Protein AF-A0A9X3DW94-F1 (afdb_monomer)

Secondary structure (DSSP, 8-state):
--HHHHHHHHHHHHHHHHHHHHHHHHHHHHHHHHHHHHHHHHHHHHHHHHHHHHHHHHHHHHHHHHHHHHHHHHHHHHHHTT-S-SHHHHHHHHHHHHHHHHHHHHS-HHHHHHHHHHHHHHHHHHHHHHHHHHHHHHHHHHHHHHHHHHHHHHHHHHHHHTTTTTTS-HHHHHHHHHHHHHHHHHHHHHHHHHHHHHHHHHHHHHHHHHHHHHHHHHHHHHHHHHHHHHHHHHT-S-S-HHHH-TT-HHHHHHHHHHHHHHHHHHHHHHHHT-

Solvent-accessible surface area (backbone atoms only — not comparable to full-atom values): 14730 Å² total; per-residue (Å²): 137,66,68,66,61,54,53,53,49,52,51,48,53,50,50,55,50,51,51,51,49,50,49,50,52,50,50,50,52,51,51,49,52,52,51,49,56,51,49,52,51,50,52,52,48,55,49,51,51,51,50,51,50,50,52,49,53,51,47,51,52,45,44,53,57,32,52,53,41,52,55,50,47,47,60,47,60,28,47,53,58,76,46,94,66,61,62,68,57,55,55,48,50,57,53,42,54,53,34,46,52,55,39,35,74,69,42,58,72,75,49,18,52,49,43,50,53,51,51,52,53,50,53,51,50,50,55,48,48,56,59,56,48,52,58,50,52,51,52,52,48,56,49,53,54,49,53,52,52,43,51,57,36,49,54,55,44,49,45,49,75,80,44,71,53,75,85,49,56,76,68,59,33,52,52,52,51,51,53,41,54,50,40,51,53,50,35,54,53,52,51,54,51,48,56,51,53,51,52,51,52,50,53,51,33,49,52,52,41,51,51,53,50,58,52,47,60,69,48,45,59,56,55,34,49,47,53,51,53,47,37,65,77,66,67,58,87,78,59,63,64,88,80,71,52,64,76,45,56,64,61,53,54,50,50,36,53,48,46,32,51,51,53,51,48,55,52,50,51,57,60,73,75,108

pLDDT: mean 77.33, std 11.23, range [44.12, 91.06]

Nearest PDB structures (foldseek):
  4wpe-assembly1_A-2  TM=4.532E-01  e=4.322E-01  Saccharomyces cerevisiae S288C
  4tql-assembly1_A  TM=2.861E-01  e=2.794E-01  synthetic construct
  5nnv-assembly4_D  TM=2.269E-01  e=2.193E-01  Bacillus subtilis subsp. subtilis str. 168

Sequence (274 aa):
MNGISTFLQLNSALITGLLGMLGALGGVIITNYYNSKNSDKKINFDLLDKDRERKFNLRKEIYLEAVDSIVDFEAMLGGIATASSLDEFNQFHRIQTKKLKKLELISDMDISIKVADLSAHFRYLINYILTEKEALLEKERELNELVERIKVIGQKVEWFEEGGAKSYNAKAAAEAKLEYLNNNRLGQVLSAEMTEKVKQLFHEQQKLAMYLLDYFDNISGLIGTIYKGFRADFGLDLFDSNRHDLSDQINLKHKINKNFQEAMGDAKNKISSL

Foldseek 3Di:
DPPVVVVVVVVVVVVVVVVVVVVVVVVVVVVVVVVVVVVVVVVVVVVVVVVVVVLLVVLVVLVVQLLVLVLVVLLCLLCLLLDLDCPVVVVSLVSNLVSLVVNLVSDDPVLVVLSVVLSVLVVVLSVVSVVLSVVLSVLVVVLVVLVVLLVVLVVLLVCVVVPVCVPDDPVVSVVSVVSNVVSVVVSVVSVVVSLVSLVVSLVSSVVSSVVSLVSVLVCLVSVLVSVVSVCVVNVPPPDPCVPRVSVPVVVSSVSSVVSNCVSSVVSVVVSVVD

Structure (mmCIF, N/CA/C/O backbone):
data_AF-A0A9X3DW94-F1
#
_entry.id   AF-A0A9X3DW94-F1
#
loop_
_atom_site.group_PDB
_atom_site.id
_atom_site.type_symbol
_atom_site.label_atom_id
_atom_site.label_alt_id
_atom_site.label_comp_id
_atom_site.label_asym_id
_atom_site.label_entity_id
_atom_site.label_seq_id
_atom_site.pdbx_PDB_ins_code
_atom_site.Cartn_x
_atom_site.Cartn_y
_atom_site.Cartn_z
_atom_site.occupancy
_atom_site.B_iso_or_equiv
_atom_site.auth_seq_id
_atom_site.auth_comp_id
_atom_site.auth_asym_id
_atom_site.auth_atom_id
_atom_site.pdbx_PDB_model_num
ATOM 1 N N . MET A 1 1 ? 69.335 32.447 -85.823 1.00 48.84 1 MET A N 1
ATOM 2 C CA . MET A 1 1 ? 68.387 31.324 -85.628 1.00 48.84 1 MET A CA 1
ATOM 3 C C . MET A 1 1 ? 68.076 31.087 -84.138 1.00 48.84 1 MET A C 1
ATOM 5 O O . MET A 1 1 ? 67.944 29.944 -83.734 1.00 48.84 1 MET A O 1
ATOM 9 N N . ASN A 1 2 ? 67.890 32.142 -83.324 1.00 50.09 2 ASN A N 1
ATOM 10 C CA . ASN A 1 2 ? 67.640 31.996 -81.873 1.00 50.09 2 ASN A CA 1
ATOM 11 C C . ASN A 1 2 ? 66.193 32.303 -81.446 1.00 50.09 2 ASN A C 1
ATOM 13 O O . ASN A 1 2 ? 65.849 32.032 -80.310 1.00 50.09 2 ASN A O 1
ATOM 17 N N . GLY A 1 3 ? 65.333 32.835 -82.324 1.00 48.19 3 GLY A N 1
ATOM 18 C CA . GLY A 1 3 ? 63.960 33.220 -81.950 1.00 48.19 3 GLY A CA 1
ATOM 19 C C . GLY A 1 3 ? 62.948 32.067 -81.913 1.00 48.19 3 GLY A C 1
ATOM 20 O O . GLY A 1 3 ? 61.966 32.134 -81.182 1.00 48.19 3 GLY A O 1
ATOM 21 N N . ILE A 1 4 ? 63.187 30.988 -82.668 1.00 54.41 4 ILE A N 1
ATOM 22 C CA . ILE A 1 4 ? 62.245 29.858 -82.764 1.00 54.41 4 ILE A CA 1
ATOM 23 C C . ILE A 1 4 ? 62.373 28.926 -81.544 1.00 54.41 4 ILE A C 1
ATOM 25 O O . ILE A 1 4 ? 61.365 28.410 -81.065 1.00 54.41 4 ILE A O 1
ATOM 29 N N . SER A 1 5 ? 63.577 28.758 -80.978 1.00 53.94 5 SER A N 1
ATOM 30 C CA . SER A 1 5 ? 63.772 27.910 -79.790 1.00 53.94 5 SER A CA 1
ATOM 31 C C . SER A 1 5 ? 63.208 28.542 -78.515 1.00 53.94 5 SER A C 1
ATOM 33 O O . SER A 1 5 ? 62.626 27.830 -77.701 1.00 53.94 5 SER A O 1
ATOM 35 N N . THR A 1 6 ? 63.285 29.871 -78.366 1.00 55.38 6 THR A N 1
ATOM 36 C CA . THR A 1 6 ? 62.717 30.585 -77.209 1.00 55.38 6 THR A CA 1
ATOM 37 C C . THR A 1 6 ? 61.188 30.610 -77.246 1.00 55.38 6 THR A C 1
ATOM 39 O O . THR A 1 6 ? 60.563 30.472 -76.202 1.00 55.38 6 THR A O 1
ATOM 42 N N . PHE A 1 7 ? 60.572 30.712 -78.431 1.00 55.47 7 PHE A N 1
ATOM 43 C CA . PHE A 1 7 ? 59.111 30.672 -78.595 1.00 55.47 7 PHE A CA 1
ATOM 44 C C . PHE A 1 7 ? 58.525 29.272 -78.336 1.00 55.47 7 PHE A C 1
ATOM 46 O O . PHE A 1 7 ? 57.482 29.140 -77.697 1.00 55.47 7 PHE A O 1
ATOM 53 N N . LEU A 1 8 ? 59.219 28.210 -78.765 1.00 55.19 8 LEU A N 1
ATOM 54 C CA . LEU A 1 8 ? 58.845 26.828 -78.438 1.00 55.19 8 LEU A CA 1
ATOM 55 C C . LEU A 1 8 ? 59.054 26.508 -76.948 1.00 55.19 8 LEU A C 1
ATOM 57 O O . LEU A 1 8 ? 58.199 25.859 -76.348 1.00 55.19 8 LEU A O 1
ATOM 61 N N . GLN A 1 9 ? 60.127 27.012 -76.324 1.00 57.09 9 GLN A N 1
ATOM 62 C CA . GLN A 1 9 ? 60.339 26.870 -74.878 1.00 57.09 9 GLN A CA 1
ATOM 63 C C . GLN A 1 9 ? 59.286 27.628 -74.057 1.00 57.09 9 GLN A C 1
ATOM 65 O O . GLN A 1 9 ? 58.742 27.042 -73.121 1.00 57.09 9 GLN A O 1
ATOM 70 N N . LEU A 1 10 ? 58.926 28.865 -74.435 1.00 58.12 10 LEU A N 1
ATOM 71 C CA . LEU A 1 10 ? 57.860 29.631 -73.772 1.00 58.12 10 LEU A CA 1
ATOM 72 C C . LEU A 1 10 ? 56.504 28.918 -73.864 1.00 58.12 10 LEU A C 1
ATOM 74 O O . LEU A 1 10 ? 55.800 28.813 -72.863 1.00 58.12 10 LEU A O 1
ATOM 78 N N . ASN A 1 11 ? 56.16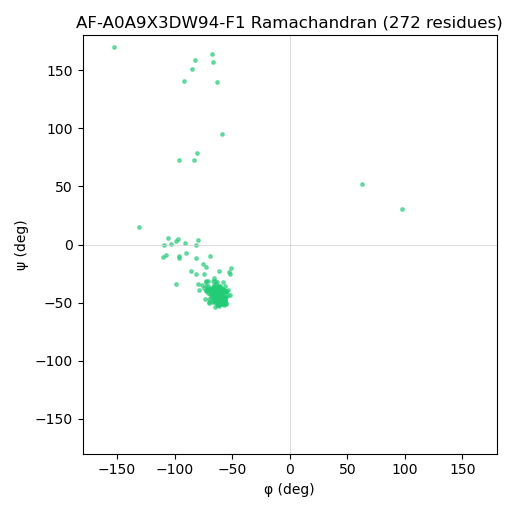3 28.383 -75.042 1.00 60.31 11 ASN A N 1
ATOM 79 C CA . ASN A 1 11 ? 54.928 27.620 -75.237 1.00 60.31 11 ASN A CA 1
ATOM 80 C C . ASN A 1 11 ? 54.929 26.313 -74.442 1.00 60.31 11 ASN A C 1
ATOM 82 O O . ASN A 1 11 ? 53.918 25.977 -73.832 1.00 60.31 11 ASN A O 1
ATOM 86 N N . SER A 1 12 ? 56.058 25.599 -74.388 1.00 58.56 12 SER A N 1
ATOM 87 C CA . SER A 1 12 ? 56.158 24.385 -73.575 1.00 58.56 12 SER A CA 1
ATOM 88 C C . SER A 1 12 ? 55.992 24.691 -72.084 1.00 58.56 12 SER A C 1
ATOM 90 O O . SER A 1 12 ? 55.190 24.043 -71.429 1.00 58.56 12 SER A O 1
ATOM 92 N N . ALA A 1 13 ? 56.645 25.729 -71.550 1.00 67.50 13 ALA A N 1
ATOM 93 C CA . ALA A 1 13 ? 56.525 26.113 -70.145 1.00 67.50 13 ALA A CA 1
ATOM 94 C C . ALA A 1 13 ? 55.108 26.592 -69.783 1.00 67.50 13 ALA A C 1
ATOM 96 O O . ALA A 1 13 ? 54.600 26.241 -68.718 1.00 67.50 13 ALA A O 1
ATOM 97 N N . LEU A 1 14 ? 54.443 27.332 -70.679 1.00 63.84 14 LEU A N 1
ATOM 98 C CA . LEU A 1 14 ? 53.048 27.751 -70.509 1.00 63.84 14 LEU A CA 1
ATOM 99 C C . LEU A 1 14 ? 52.080 26.563 -70.523 1.00 63.84 14 LEU A C 1
ATOM 101 O O . LEU A 1 14 ? 51.196 26.501 -69.673 1.00 63.84 14 LEU A O 1
ATOM 105 N N . ILE A 1 15 ? 52.259 25.603 -71.434 1.00 64.38 15 ILE A N 1
ATOM 106 C CA . ILE A 1 15 ? 51.418 24.399 -71.512 1.00 64.38 15 ILE A CA 1
ATOM 107 C C . ILE A 1 15 ? 51.633 23.512 -70.282 1.00 64.38 15 ILE A C 1
ATOM 109 O O . ILE A 1 15 ? 50.658 23.083 -69.668 1.00 64.38 15 ILE A O 1
ATOM 113 N N . THR A 1 16 ? 52.880 23.281 -69.863 1.00 67.31 16 THR A N 1
ATOM 114 C CA . THR A 1 16 ? 53.173 22.497 -68.652 1.00 67.31 16 THR A CA 1
ATOM 115 C C . THR A 1 16 ? 52.674 23.209 -67.391 1.00 67.31 16 THR A C 1
ATOM 117 O O . THR A 1 16 ? 52.167 22.556 -66.483 1.00 67.31 16 THR A O 1
ATOM 120 N N . GLY A 1 17 ? 52.740 24.545 -67.346 1.00 60.56 17 GLY A N 1
ATOM 121 C CA . GLY A 1 17 ? 52.181 25.360 -66.264 1.00 60.56 17 GLY A CA 1
ATOM 122 C C . GLY A 1 17 ? 50.651 25.308 -66.199 1.00 60.56 17 GLY A C 1
ATOM 123 O O . GLY A 1 17 ? 50.091 25.129 -65.120 1.00 60.56 17 GLY A O 1
ATOM 124 N N . LEU A 1 18 ? 49.969 25.385 -67.347 1.00 60.69 18 LEU A N 1
ATOM 125 C CA . LEU A 1 18 ? 48.512 25.235 -67.456 1.00 60.69 18 LEU A CA 1
ATOM 126 C C . LEU A 1 18 ? 48.054 23.822 -67.077 1.00 60.69 18 LEU A C 1
ATOM 128 O O . LEU A 1 18 ? 47.098 23.674 -66.320 1.00 60.69 18 LEU A O 1
ATOM 132 N N . LEU A 1 19 ? 48.753 22.784 -67.542 1.00 62.59 19 LEU A N 1
ATOM 133 C CA . LEU A 1 19 ? 48.464 21.395 -67.177 1.00 62.59 19 LEU A CA 1
ATOM 134 C C . LEU A 1 19 ? 48.733 21.125 -65.692 1.00 62.59 19 LEU A C 1
ATOM 136 O O . LEU A 1 19 ? 47.937 20.446 -65.047 1.00 62.59 19 LEU A O 1
ATOM 140 N N . GLY A 1 20 ? 49.799 21.697 -65.126 1.00 69.12 20 GLY A N 1
ATOM 141 C CA . GLY A 1 20 ? 50.079 21.632 -63.691 1.00 69.12 20 GLY A CA 1
ATOM 142 C C . GLY A 1 20 ? 49.003 22.327 -62.854 1.00 69.12 20 GLY A C 1
ATOM 143 O O . GLY A 1 20 ? 48.573 21.789 -61.836 1.00 69.12 20 GLY A O 1
ATOM 144 N N . MET A 1 21 ? 48.501 23.477 -63.313 1.00 67.12 21 MET A N 1
ATOM 145 C CA . MET A 1 21 ? 47.430 24.223 -62.647 1.00 67.12 21 MET A CA 1
ATOM 146 C C . MET A 1 21 ? 46.078 23.498 -62.729 1.00 67.12 21 MET A C 1
ATOM 148 O O . MET A 1 21 ? 45.379 23.397 -61.723 1.00 67.12 21 MET A O 1
ATOM 152 N N . LEU A 1 22 ? 45.731 22.932 -63.890 1.00 67.19 22 LEU A N 1
ATOM 153 C CA . LEU A 1 22 ? 44.534 22.100 -64.058 1.00 67.19 22 LEU A CA 1
ATOM 154 C C . LEU A 1 22 ? 44.625 20.801 -63.247 1.00 67.19 22 LEU A C 1
ATOM 156 O O . LEU A 1 22 ? 43.637 20.389 -62.644 1.00 67.19 22 LEU A O 1
ATOM 160 N N . GLY A 1 23 ? 45.810 20.189 -63.175 1.00 70.75 23 GLY A N 1
ATOM 161 C CA . GLY A 1 23 ? 46.074 19.022 -62.334 1.00 70.75 23 GLY A CA 1
ATOM 162 C C . GLY A 1 23 ? 45.934 19.333 -60.842 1.00 70.75 23 GLY A C 1
ATOM 163 O O . GLY A 1 23 ? 45.289 18.578 -60.117 1.00 70.75 23 GLY A O 1
ATOM 164 N N . ALA A 1 24 ? 46.459 20.475 -60.388 1.00 69.69 24 ALA A N 1
ATOM 165 C CA . ALA A 1 24 ? 46.305 20.936 -59.011 1.00 69.69 24 ALA A CA 1
ATOM 166 C C . ALA A 1 24 ? 44.837 21.247 -58.668 1.00 69.69 24 ALA A C 1
ATOM 168 O O . ALA A 1 24 ? 44.344 20.800 -57.634 1.00 69.69 24 ALA A O 1
ATOM 169 N N . LEU A 1 25 ? 44.107 21.938 -59.552 1.00 66.44 25 LEU A N 1
ATOM 170 C CA . LEU A 1 25 ? 42.674 22.213 -59.382 1.00 66.44 25 LEU A CA 1
ATOM 171 C C . LEU A 1 25 ? 41.843 20.924 -59.356 1.00 66.44 25 LEU A C 1
ATOM 173 O O . LEU A 1 25 ? 40.997 20.758 -58.478 1.00 66.44 25 LEU A O 1
ATOM 177 N N . GLY A 1 26 ? 42.122 19.982 -60.260 1.00 70.81 26 GLY A N 1
ATOM 178 C CA . GLY A 1 26 ? 41.498 18.659 -60.262 1.00 70.81 26 GLY A CA 1
ATOM 179 C C . GLY A 1 26 ? 41.772 17.890 -58.968 1.00 70.81 26 GLY A C 1
ATOM 180 O O . GLY A 1 26 ? 40.849 17.340 -58.370 1.00 70.81 26 GLY A O 1
ATOM 181 N N . GLY A 1 27 ? 43.015 17.926 -58.477 1.00 75.06 27 GLY A N 1
ATOM 182 C CA . GLY A 1 27 ? 43.406 17.334 -57.197 1.00 75.06 27 GLY A CA 1
ATOM 183 C C . GLY A 1 27 ? 42.668 17.943 -56.002 1.00 75.06 27 GLY A C 1
ATOM 184 O O . GLY A 1 27 ? 42.191 17.203 -55.142 1.00 75.06 27 GLY A O 1
ATOM 185 N N . VAL A 1 28 ? 42.500 19.268 -55.965 1.00 74.94 28 VAL A N 1
ATOM 186 C CA . VAL A 1 28 ? 41.742 19.968 -54.913 1.00 74.94 28 VAL A CA 1
ATOM 187 C C . VAL A 1 28 ? 40.257 19.610 -54.965 1.00 74.94 28 VAL A C 1
ATOM 189 O O . VAL A 1 28 ? 39.669 19.344 -53.920 1.00 74.94 28 VAL A O 1
ATOM 192 N N . ILE A 1 29 ? 39.650 19.532 -56.154 1.00 76.19 29 ILE A N 1
ATOM 193 C CA . ILE A 1 29 ? 38.242 19.132 -56.311 1.00 76.19 29 ILE A CA 1
ATOM 194 C C . ILE A 1 29 ? 38.031 17.694 -55.826 1.00 76.19 29 ILE A C 1
ATOM 196 O O . ILE A 1 29 ? 37.112 17.442 -55.047 1.00 76.19 29 ILE A O 1
ATOM 200 N N . ILE A 1 30 ? 38.897 16.759 -56.231 1.00 78.75 30 ILE A N 1
ATOM 201 C CA . ILE A 1 30 ? 38.821 15.354 -55.802 1.00 78.75 30 ILE A CA 1
ATOM 202 C C . ILE A 1 30 ? 39.015 15.252 -54.285 1.00 78.75 30 ILE A C 1
ATOM 204 O O . ILE A 1 30 ? 38.224 14.599 -53.605 1.00 78.75 30 ILE A O 1
ATOM 208 N N . THR A 1 31 ? 40.024 15.931 -53.738 1.00 77.81 31 THR A N 1
ATOM 209 C CA . THR A 1 31 ? 40.322 15.901 -52.299 1.00 77.81 31 THR A CA 1
ATOM 210 C C . THR A 1 31 ? 39.182 16.510 -51.485 1.00 77.81 31 THR A C 1
ATOM 212 O O . THR A 1 31 ? 38.766 15.921 -50.491 1.00 77.81 31 THR A O 1
ATOM 215 N N . ASN A 1 32 ? 38.607 17.632 -51.928 1.00 77.81 32 ASN A N 1
ATOM 216 C CA . ASN A 1 32 ? 37.449 18.246 -51.277 1.00 77.81 32 ASN A CA 1
ATOM 217 C C . ASN A 1 32 ? 36.202 17.364 -51.368 1.00 77.81 32 ASN A C 1
ATOM 219 O O . ASN A 1 32 ? 35.483 17.237 -50.380 1.00 77.81 32 ASN A O 1
ATOM 223 N N . TYR A 1 33 ? 35.961 16.707 -52.506 1.00 82.50 33 TYR A N 1
ATOM 224 C CA . TYR A 1 33 ? 34.844 15.775 -52.660 1.00 82.50 33 TYR A CA 1
ATOM 225 C C . TYR A 1 33 ? 34.960 14.581 -51.700 1.00 82.50 33 TYR A C 1
ATOM 227 O O . TYR A 1 33 ? 34.002 14.249 -50.998 1.00 82.50 33 TYR A O 1
ATOM 235 N N . TYR A 1 34 ? 36.141 13.956 -51.614 1.00 82.62 34 TYR A N 1
ATOM 236 C CA . TYR A 1 34 ? 36.371 12.843 -50.691 1.00 82.62 34 TYR A CA 1
ATOM 237 C C . TYR A 1 34 ? 36.347 13.286 -49.224 1.00 82.62 34 TYR A C 1
ATOM 239 O O . TYR A 1 34 ? 35.731 12.597 -48.410 1.00 82.62 34 TYR A O 1
ATOM 247 N N . ASN A 1 35 ? 36.930 14.440 -48.884 1.00 81.81 35 ASN A N 1
ATOM 248 C CA . ASN A 1 35 ? 36.871 14.989 -47.527 1.00 81.81 35 ASN A CA 1
ATOM 249 C C . ASN A 1 35 ? 35.438 15.330 -47.113 1.00 81.81 35 ASN A C 1
ATOM 251 O O . ASN A 1 35 ? 35.043 14.977 -46.005 1.00 81.81 35 ASN A O 1
ATOM 255 N N . SER A 1 36 ? 34.639 15.930 -48.000 1.00 79.56 36 SER A N 1
ATOM 256 C CA . SER A 1 36 ? 33.218 16.201 -47.745 1.00 79.56 36 SER A CA 1
ATOM 257 C C . SER A 1 36 ? 32.459 14.903 -47.484 1.00 79.56 36 SER A C 1
ATOM 259 O O . SER A 1 36 ? 31.830 14.752 -46.442 1.00 79.56 36 SER A O 1
ATOM 261 N N . LYS A 1 37 ? 32.600 13.907 -48.368 1.00 82.25 37 LYS A N 1
ATOM 262 C CA . LYS A 1 37 ? 31.910 12.617 -48.234 1.00 82.25 37 LYS A CA 1
ATOM 263 C C . LYS A 1 37 ? 32.315 11.854 -46.969 1.00 82.25 37 LYS A C 1
ATOM 265 O O . LYS A 1 37 ? 31.487 11.165 -46.373 1.00 82.25 37 LYS A O 1
ATOM 270 N N . ASN A 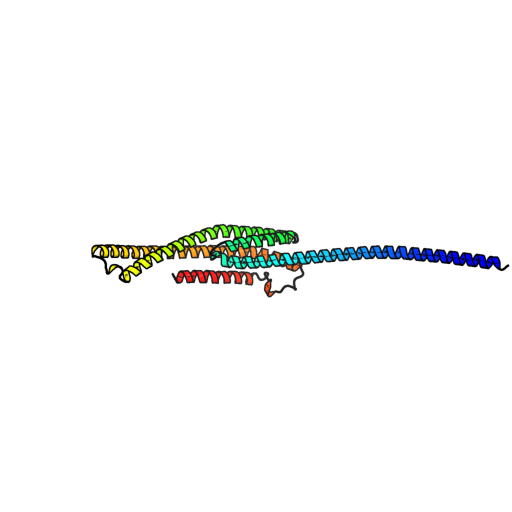1 38 ? 33.584 11.932 -46.566 1.00 80.50 38 ASN A N 1
ATOM 271 C CA . ASN A 1 38 ? 34.069 11.272 -45.353 1.00 80.50 38 ASN A CA 1
ATOM 272 C C . ASN A 1 38 ? 33.636 12.027 -44.085 1.00 80.50 38 ASN A C 1
ATOM 274 O O . ASN A 1 38 ? 33.290 11.397 -43.087 1.00 80.50 38 ASN A O 1
ATOM 278 N N . SER A 1 39 ? 33.582 13.361 -44.150 1.00 80.44 39 SER A N 1
ATOM 279 C CA . SER A 1 39 ? 33.022 14.211 -43.097 1.00 80.44 39 SER A CA 1
ATOM 280 C C . SER A 1 39 ? 31.538 13.915 -42.874 1.00 80.44 39 SER A C 1
ATOM 282 O O . SER A 1 39 ? 31.138 13.699 -41.736 1.00 80.44 39 SER A O 1
ATOM 284 N N . ASP A 1 40 ? 30.737 13.791 -43.937 1.00 79.62 40 ASP A N 1
ATOM 285 C CA . ASP A 1 40 ? 29.304 13.476 -43.833 1.00 79.62 40 ASP A CA 1
ATOM 286 C C . ASP A 1 40 ? 29.056 12.101 -43.202 1.00 79.62 40 ASP A C 1
ATOM 288 O O . ASP A 1 40 ? 28.166 11.934 -42.368 1.00 79.62 40 ASP A O 1
ATOM 292 N N . LYS A 1 41 ? 29.870 11.097 -43.556 1.00 81.06 41 LYS A N 1
ATOM 293 C CA . LYS A 1 41 ? 29.810 9.772 -42.919 1.00 81.06 41 LYS A CA 1
ATOM 294 C C . LYS A 1 41 ? 30.146 9.836 -41.434 1.00 81.06 41 LYS A C 1
ATOM 296 O O . LYS A 1 41 ? 29.458 9.197 -40.643 1.00 81.06 41 LYS A O 1
ATOM 301 N N . LYS A 1 42 ? 31.177 10.600 -41.061 1.00 82.44 42 LYS A N 1
ATOM 302 C CA . LYS A 1 42 ? 31.575 10.775 -39.662 1.00 82.44 42 LYS A CA 1
ATOM 303 C C . LYS A 1 42 ? 30.494 11.505 -38.864 1.00 82.44 42 LYS A C 1
ATOM 305 O O . LYS A 1 42 ? 30.132 11.043 -37.794 1.00 82.44 42 LYS A O 1
ATOM 310 N N . ILE A 1 43 ? 29.920 12.572 -39.419 1.00 81.31 43 ILE A N 1
ATOM 311 C CA . ILE A 1 43 ? 28.808 13.307 -38.803 1.00 81.31 43 ILE A CA 1
ATOM 312 C C . ILE A 1 43 ? 27.595 12.389 -38.613 1.00 81.31 43 ILE A C 1
ATOM 314 O O . ILE A 1 43 ? 27.019 12.369 -37.532 1.00 81.31 43 ILE A O 1
ATOM 318 N N . ASN A 1 44 ? 27.224 11.595 -39.622 1.00 82.00 44 ASN A N 1
ATOM 319 C CA . ASN A 1 44 ? 26.109 10.653 -39.502 1.00 82.00 44 ASN A CA 1
ATOM 320 C C . ASN A 1 44 ? 26.370 9.563 -38.457 1.00 82.00 44 ASN A C 1
ATOM 322 O O . ASN A 1 44 ? 25.461 9.216 -37.709 1.00 82.00 44 ASN A O 1
ATOM 326 N N . PHE A 1 45 ? 27.595 9.041 -38.379 1.00 86.62 45 PHE A N 1
ATOM 327 C CA . PHE A 1 45 ? 27.983 8.092 -37.339 1.00 86.62 45 PHE A CA 1
ATOM 328 C C . PHE A 1 45 ? 27.900 8.727 -35.942 1.00 86.62 45 PHE A C 1
ATOM 330 O O . PHE A 1 45 ? 27.214 8.192 -35.078 1.00 86.62 45 PHE A O 1
ATOM 337 N N . ASP A 1 46 ? 28.483 9.914 -35.754 1.00 84.62 46 ASP A N 1
ATOM 338 C CA . ASP A 1 46 ? 28.445 10.648 -34.483 1.00 84.62 46 ASP A CA 1
ATOM 339 C C . ASP A 1 46 ? 27.003 11.008 -34.069 1.00 84.62 46 ASP A C 1
ATOM 341 O O . ASP A 1 46 ? 26.668 10.993 -32.884 1.00 84.62 46 ASP A O 1
ATOM 345 N N . LEU A 1 47 ? 26.126 11.331 -35.029 1.00 81.44 47 LEU A N 1
ATOM 346 C CA . LEU A 1 47 ? 24.703 11.582 -34.776 1.00 81.44 47 LEU A CA 1
ATOM 347 C C . LEU A 1 47 ? 23.971 10.311 -34.337 1.00 81.44 47 LEU A C 1
ATOM 349 O O . LEU A 1 47 ? 23.176 10.372 -33.400 1.00 81.44 47 LEU A O 1
ATOM 353 N N . LEU A 1 48 ? 24.239 9.174 -34.985 1.00 78.81 48 LEU A N 1
ATOM 354 C CA . LEU A 1 48 ? 23.648 7.884 -34.626 1.00 78.81 48 LEU A CA 1
ATOM 355 C C . LEU A 1 48 ? 24.119 7.405 -33.250 1.00 78.81 48 LEU A C 1
ATOM 357 O O . LEU A 1 48 ? 23.303 6.915 -32.469 1.00 78.81 48 LEU A O 1
ATOM 361 N N . ASP A 1 49 ? 25.399 7.586 -32.932 1.00 81.81 49 ASP A N 1
ATOM 362 C CA . ASP A 1 49 ? 25.953 7.237 -31.624 1.00 81.81 49 ASP A CA 1
ATOM 363 C C . ASP A 1 49 ? 25.386 8.134 -30.521 1.00 81.81 49 ASP A C 1
ATOM 365 O O . ASP A 1 49 ? 24.932 7.626 -29.496 1.00 81.81 49 ASP A O 1
ATOM 369 N N . LYS A 1 50 ? 25.285 9.451 -30.749 1.00 83.38 50 LYS A N 1
ATOM 370 C CA . LYS A 1 50 ? 24.638 10.368 -29.794 1.00 83.38 50 LYS A CA 1
ATOM 371 C C . LYS A 1 50 ? 23.149 10.088 -29.616 1.00 83.38 50 LYS A C 1
ATOM 373 O O . LYS A 1 50 ? 22.637 10.225 -28.507 1.00 83.38 50 LYS A O 1
ATOM 378 N N . ASP A 1 51 ? 22.429 9.728 -30.678 1.00 74.56 51 ASP A N 1
ATOM 379 C CA . ASP A 1 51 ? 21.016 9.340 -30.577 1.00 74.56 51 ASP A CA 1
ATOM 380 C C . ASP A 1 51 ? 20.858 8.037 -29.782 1.00 74.56 51 ASP A C 1
ATOM 382 O O . ASP A 1 51 ? 19.997 7.940 -28.903 1.00 74.56 51 ASP A O 1
ATOM 386 N N . ARG A 1 52 ? 21.742 7.059 -30.015 1.00 79.00 52 ARG A N 1
ATOM 387 C CA . ARG A 1 52 ? 21.795 5.814 -29.242 1.00 79.00 52 ARG A CA 1
ATOM 388 C C . ARG A 1 52 ? 22.094 6.082 -27.768 1.00 79.00 52 ARG A C 1
ATOM 390 O O . ARG A 1 52 ? 21.395 5.542 -26.915 1.00 79.00 52 ARG A O 1
ATOM 397 N N . GLU A 1 53 ? 23.067 6.937 -27.467 1.00 80.81 53 GLU A N 1
ATOM 398 C CA . GLU A 1 53 ? 23.431 7.330 -26.101 1.00 80.81 53 GLU A CA 1
ATOM 399 C C . GLU A 1 53 ? 22.281 8.066 -25.395 1.00 80.81 53 GLU A C 1
ATOM 401 O O . GLU A 1 53 ? 21.943 7.754 -24.255 1.00 80.81 53 GLU A O 1
ATOM 406 N N . ARG A 1 54 ? 21.602 8.994 -26.082 1.00 78.19 54 ARG A N 1
ATOM 407 C CA . ARG A 1 54 ? 20.417 9.681 -25.541 1.00 78.19 54 ARG A CA 1
ATOM 408 C C . ARG A 1 54 ? 19.284 8.713 -25.238 1.00 78.19 54 ARG A C 1
ATOM 410 O O . ARG A 1 54 ? 18.712 8.780 -24.154 1.00 78.19 54 ARG A O 1
ATOM 417 N N . LYS A 1 55 ? 18.966 7.808 -26.166 1.00 74.38 55 LYS A N 1
ATOM 418 C CA . LYS A 1 55 ? 17.944 6.772 -25.957 1.00 74.38 55 LYS A CA 1
ATOM 419 C C . LYS A 1 55 ? 18.329 5.838 -24.817 1.00 74.38 55 LYS A C 1
ATOM 421 O O . LYS A 1 55 ? 17.475 5.483 -24.015 1.00 74.38 55 LYS A O 1
ATOM 426 N N . PHE A 1 56 ? 19.600 5.465 -24.713 1.00 79.12 56 PHE A N 1
ATOM 427 C CA . PHE A 1 56 ? 20.116 4.669 -23.604 1.00 79.12 56 PHE A CA 1
ATOM 428 C C . PHE A 1 56 ? 19.925 5.382 -22.259 1.00 79.12 56 PHE A C 1
ATOM 430 O O . PHE A 1 56 ? 19.323 4.813 -21.352 1.00 79.12 56 PHE A O 1
ATOM 437 N N . ASN A 1 57 ? 20.339 6.647 -22.153 1.00 79.12 57 ASN A N 1
ATOM 438 C CA . ASN A 1 57 ? 20.193 7.440 -20.931 1.00 79.12 57 ASN A CA 1
ATOM 439 C C . ASN A 1 57 ? 18.723 7.663 -20.553 1.00 79.12 57 ASN A C 1
ATOM 441 O O . ASN A 1 57 ? 18.361 7.494 -19.392 1.00 79.12 57 ASN A O 1
ATOM 445 N N . LEU A 1 58 ? 17.864 7.953 -21.534 1.00 78.62 58 LEU A N 1
ATOM 446 C CA . LEU A 1 58 ? 16.423 8.096 -21.321 1.00 78.62 58 LEU A CA 1
ATOM 447 C C . LEU A 1 58 ? 15.792 6.791 -20.817 1.00 78.62 58 LEU A C 1
ATOM 449 O O . LEU A 1 58 ? 14.990 6.809 -19.883 1.00 78.62 58 LEU A O 1
ATOM 453 N N . ARG A 1 59 ? 16.164 5.648 -21.411 1.00 74.44 59 ARG A N 1
ATOM 454 C CA . ARG A 1 59 ? 15.681 4.337 -20.960 1.00 74.44 59 ARG A CA 1
ATOM 455 C C . ARG A 1 59 ? 16.158 4.012 -19.548 1.00 74.44 59 ARG A C 1
ATOM 457 O O . ARG A 1 59 ? 15.364 3.519 -18.755 1.00 74.44 59 ARG A O 1
ATOM 464 N N . LYS A 1 60 ? 17.402 4.360 -19.209 1.00 78.19 60 LYS A N 1
ATOM 465 C CA . LYS A 1 60 ? 17.958 4.202 -17.859 1.00 78.19 60 LYS A CA 1
ATOM 466 C C . LYS A 1 60 ? 17.206 5.034 -16.816 1.00 78.19 60 LYS A C 1
ATOM 468 O O . LYS A 1 60 ? 16.881 4.511 -15.756 1.00 78.19 60 LYS A O 1
ATOM 473 N N . GLU A 1 61 ? 16.929 6.305 -17.100 1.00 80.25 61 GLU A N 1
ATOM 474 C CA . GLU A 1 61 ? 16.211 7.204 -16.184 1.00 80.25 61 GLU A CA 1
ATOM 475 C C . GLU A 1 61 ? 14.790 6.702 -15.904 1.00 80.25 61 GLU A C 1
ATOM 477 O O . GLU A 1 61 ? 14.411 6.509 -14.751 1.00 80.25 61 GLU A O 1
ATOM 482 N N . ILE A 1 62 ? 14.027 6.407 -16.960 1.00 81.31 62 ILE A N 1
ATOM 483 C CA . ILE A 1 62 ? 12.650 5.916 -16.818 1.00 81.31 62 ILE A CA 1
ATOM 484 C C . ILE A 1 62 ? 12.619 4.564 -16.095 1.00 81.31 62 ILE A C 1
ATOM 486 O O . ILE A 1 62 ? 11.714 4.306 -15.301 1.00 81.31 62 ILE A O 1
ATOM 490 N N . TYR A 1 63 ? 13.604 3.705 -16.355 1.00 76.25 63 TYR A N 1
ATOM 491 C CA . TYR A 1 63 ? 13.734 2.434 -15.661 1.00 76.25 63 TYR A CA 1
ATOM 492 C C . TYR A 1 63 ? 13.960 2.619 -14.161 1.00 76.25 63 TYR A C 1
ATOM 494 O O . TYR A 1 63 ? 13.239 2.018 -13.365 1.00 76.25 63 TYR A O 1
ATOM 502 N N . LEU A 1 64 ? 14.913 3.469 -13.773 1.00 74.56 64 LEU A N 1
ATOM 503 C CA . LEU A 1 64 ? 15.207 3.726 -12.365 1.00 74.56 64 LEU A CA 1
ATOM 504 C C . LEU A 1 64 ? 13.983 4.246 -11.620 1.00 74.56 64 LEU A C 1
ATOM 506 O O . LEU A 1 64 ? 13.631 3.717 -10.569 1.00 74.56 64 LEU A O 1
ATOM 510 N N . GLU A 1 65 ? 13.264 5.192 -12.223 1.00 80.69 65 GLU A N 1
ATOM 511 C CA . GLU A 1 65 ? 12.019 5.694 -11.647 1.00 80.69 65 GLU A CA 1
ATOM 512 C C . GLU A 1 65 ? 10.976 4.587 -11.436 1.00 80.69 65 GLU A C 1
ATOM 514 O O . GLU A 1 65 ? 10.231 4.626 -10.449 1.00 80.69 65 GLU A O 1
ATOM 519 N N . ALA A 1 66 ? 10.879 3.640 -12.374 1.00 78.81 66 ALA A N 1
ATOM 520 C CA . ALA A 1 66 ? 9.934 2.532 -12.317 1.00 78.81 66 ALA A CA 1
ATOM 521 C C . ALA A 1 66 ? 10.330 1.484 -11.268 1.00 78.81 66 ALA A C 1
ATOM 523 O O . ALA A 1 66 ? 9.455 1.010 -10.548 1.00 78.81 66 ALA A O 1
ATOM 524 N N . VAL A 1 67 ? 11.623 1.173 -11.139 1.00 72.56 67 VAL A N 1
ATOM 525 C CA . VAL A 1 67 ? 12.165 0.298 -10.087 1.00 72.56 67 VAL A CA 1
ATOM 526 C C . VAL A 1 67 ? 11.882 0.879 -8.714 1.00 72.56 67 VAL A C 1
ATOM 528 O O . VAL A 1 67 ? 11.282 0.193 -7.891 1.00 72.56 67 VAL A O 1
ATOM 531 N N . ASP A 1 68 ? 12.219 2.150 -8.495 1.00 74.81 68 ASP A N 1
ATOM 532 C CA . ASP A 1 68 ? 11.939 2.831 -7.228 1.00 74.81 68 ASP A CA 1
ATOM 533 C C . ASP A 1 68 ? 10.444 2.779 -6.911 1.00 74.81 68 ASP A C 1
ATOM 535 O O . ASP A 1 68 ? 10.041 2.468 -5.797 1.00 74.81 68 ASP A O 1
ATOM 539 N N . SER A 1 69 ? 9.594 2.950 -7.927 1.00 82.12 69 SER A N 1
ATOM 540 C CA . SER A 1 69 ? 8.150 2.829 -7.745 1.00 82.12 69 SER A CA 1
ATOM 541 C C . SER A 1 69 ? 7.678 1.422 -7.386 1.00 82.12 69 SER A C 1
ATOM 543 O O . SER A 1 69 ? 6.630 1.294 -6.765 1.00 82.12 69 SER A O 1
ATOM 545 N N . ILE A 1 70 ? 8.371 0.365 -7.808 1.00 76.56 70 ILE A N 1
ATOM 546 C CA . ILE A 1 70 ? 8.030 -1.007 -7.413 1.00 76.56 70 ILE A CA 1
ATOM 547 C C . ILE A 1 70 ? 8.412 -1.234 -5.943 1.00 76.56 70 ILE A C 1
ATOM 549 O O . ILE A 1 70 ? 7.626 -1.826 -5.207 1.00 76.56 70 ILE A O 1
ATOM 553 N N . VAL A 1 71 ? 9.556 -0.702 -5.501 1.00 72.12 71 VAL A N 1
ATOM 554 C CA . VAL A 1 71 ? 9.985 -0.730 -4.088 1.00 72.12 71 VAL A CA 1
ATOM 555 C C . VAL A 1 71 ? 9.048 0.084 -3.198 1.00 72.12 71 VAL A C 1
ATOM 557 O O . VAL A 1 71 ? 8.690 -0.333 -2.100 1.00 72.12 71 VAL A O 1
ATOM 560 N N . ASP A 1 72 ? 8.606 1.245 -3.668 1.00 77.69 72 ASP A N 1
ATOM 561 C CA . ASP A 1 72 ? 7.651 2.064 -2.926 1.00 77.69 72 ASP A CA 1
ATOM 562 C C . ASP A 1 72 ? 6.296 1.351 -2.794 1.00 77.69 72 ASP A C 1
ATOM 564 O O . ASP A 1 72 ? 5.666 1.406 -1.738 1.00 77.69 72 ASP A O 1
ATOM 568 N N . PHE A 1 73 ? 5.862 0.627 -3.835 1.00 79.31 73 PHE A N 1
ATOM 569 C CA . PHE A 1 73 ? 4.628 -0.163 -3.778 1.00 79.31 73 PHE A CA 1
ATOM 570 C C . PHE A 1 73 ? 4.702 -1.255 -2.715 1.00 79.31 73 PHE A C 1
ATOM 572 O O . PHE A 1 73 ? 3.748 -1.456 -1.971 1.00 79.31 73 PHE A O 1
ATOM 579 N N . GLU A 1 74 ? 5.842 -1.934 -2.623 1.00 69.69 74 GLU A N 1
ATOM 580 C CA . GLU A 1 74 ? 6.121 -2.936 -1.597 1.00 69.69 74 GLU A CA 1
ATOM 581 C C . GLU A 1 74 ? 5.977 -2.346 -0.186 1.00 69.69 74 GLU A C 1
ATOM 583 O O . GLU A 1 74 ? 5.237 -2.881 0.645 1.00 69.69 74 GLU A O 1
ATOM 588 N N . ALA A 1 75 ? 6.648 -1.221 0.078 1.00 70.25 75 ALA A N 1
ATOM 589 C CA . ALA A 1 75 ? 6.564 -0.549 1.372 1.00 70.25 75 ALA A CA 1
ATOM 590 C C . ALA A 1 75 ? 5.114 -0.164 1.708 1.00 70.25 75 ALA A C 1
ATOM 592 O O . ALA A 1 75 ? 4.674 -0.320 2.849 1.00 70.25 75 ALA A O 1
ATOM 593 N N . MET A 1 76 ? 4.364 0.276 0.697 1.00 78.38 76 MET A N 1
ATOM 594 C CA . MET A 1 76 ? 2.976 0.686 0.843 1.00 78.38 76 MET A CA 1
ATOM 595 C C . MET A 1 76 ? 2.023 -0.485 1.107 1.00 78.38 76 MET A C 1
ATOM 597 O O . MET A 1 76 ? 1.122 -0.356 1.934 1.00 78.38 76 MET A O 1
ATOM 601 N N . LEU A 1 77 ? 2.238 -1.645 0.474 1.00 76.06 77 LEU A N 1
ATOM 602 C CA . LEU A 1 77 ? 1.459 -2.859 0.740 1.00 76.06 77 LEU A CA 1
ATOM 603 C C . LEU A 1 77 ? 1.604 -3.332 2.190 1.00 76.06 77 LEU A C 1
ATOM 605 O O . LEU A 1 77 ? 0.625 -3.780 2.782 1.00 76.06 77 LEU A O 1
ATOM 609 N N . GLY A 1 78 ? 2.794 -3.197 2.781 1.00 67.69 78 GLY A N 1
ATOM 610 C CA . GLY A 1 78 ? 3.021 -3.564 4.182 1.00 67.69 78 GLY A CA 1
ATOM 611 C C . GLY A 1 78 ? 2.198 -2.731 5.175 1.00 67.69 78 GLY A C 1
ATOM 612 O O . GLY A 1 78 ? 1.786 -3.252 6.208 1.00 67.69 78 GLY A O 1
ATOM 613 N N . GLY A 1 79 ? 1.926 -1.461 4.854 1.00 72.69 79 GLY A N 1
ATOM 614 C CA . GLY A 1 79 ? 1.192 -0.535 5.725 1.00 72.69 79 GLY A CA 1
ATOM 615 C C . GLY A 1 79 ? -0.306 -0.410 5.434 1.00 72.69 79 GLY A C 1
ATOM 616 O O . GLY A 1 79 ? -1.039 0.167 6.236 1.00 72.69 79 GLY A O 1
ATOM 617 N N . ILE A 1 80 ? -0.796 -0.932 4.304 1.00 82.06 80 ILE A N 1
ATOM 618 C CA . ILE A 1 80 ? -2.158 -0.617 3.846 1.00 82.06 80 ILE A CA 1
ATOM 619 C C . ILE A 1 80 ? -3.263 -1.242 4.696 1.00 82.06 80 ILE A C 1
ATOM 621 O O . ILE A 1 80 ? -4.334 -0.656 4.850 1.00 82.06 80 ILE A O 1
ATOM 625 N N . ALA A 1 81 ? -3.008 -2.414 5.282 1.00 73.62 81 ALA A N 1
ATOM 626 C CA . ALA A 1 81 ? -3.992 -3.101 6.113 1.00 73.62 81 ALA A CA 1
ATOM 627 C C . ALA A 1 81 ? -4.399 -2.249 7.330 1.00 73.62 81 ALA A C 1
ATOM 629 O O . ALA A 1 81 ? -5.573 -2.210 7.702 1.00 73.62 81 ALA A O 1
ATOM 630 N N . THR A 1 82 ? -3.449 -1.496 7.887 1.00 72.44 82 THR A N 1
ATOM 631 C CA . THR A 1 82 ? -3.629 -0.648 9.074 1.00 72.44 82 THR A CA 1
ATOM 632 C C . THR A 1 82 ? -3.758 0.841 8.751 1.00 72.44 82 THR A C 1
ATOM 634 O O . THR A 1 82 ? -3.889 1.647 9.669 1.00 72.44 82 THR A O 1
ATOM 637 N N . ALA A 1 83 ? -3.702 1.233 7.476 1.00 81.00 83 ALA A N 1
ATOM 638 C CA . ALA A 1 83 ? -3.824 2.632 7.078 1.00 81.00 83 ALA A CA 1
ATOM 639 C C . ALA A 1 83 ? -5.207 3.192 7.450 1.00 81.00 83 ALA A C 1
ATOM 641 O O . ALA A 1 83 ? -6.222 2.516 7.282 1.00 81.00 83 ALA A O 1
ATOM 642 N N . SER A 1 84 ? -5.250 4.435 7.930 1.00 82.31 84 SER A N 1
ATOM 643 C CA . SER A 1 84 ? -6.492 5.127 8.308 1.00 82.31 84 SER A CA 1
ATOM 644 C C . SER A 1 84 ? -7.240 5.739 7.120 1.00 82.31 84 SER A C 1
ATOM 646 O O . SER A 1 84 ? -8.379 6.177 7.266 1.00 82.31 84 SER A O 1
ATOM 648 N N . SER A 1 85 ? -6.611 5.797 5.943 1.00 86.75 85 SER A N 1
ATOM 649 C CA . SER A 1 85 ? -7.226 6.259 4.700 1.00 86.75 85 SER A CA 1
ATOM 650 C C . SER A 1 85 ? -6.570 5.609 3.478 1.00 86.75 85 SER A C 1
ATOM 652 O O . SER A 1 85 ? -5.530 4.956 3.576 1.00 86.75 85 SER A O 1
ATOM 654 N N . LEU A 1 86 ? -7.193 5.799 2.312 1.00 87.19 86 LEU A N 1
ATOM 655 C CA . LEU A 1 86 ? -6.697 5.323 1.016 1.00 87.19 86 LEU A CA 1
ATOM 656 C C . LEU A 1 86 ? -6.117 6.448 0.141 1.00 87.19 86 LEU A C 1
ATOM 658 O O . LEU A 1 86 ? -5.758 6.205 -1.011 1.00 87.19 86 LEU A O 1
ATOM 662 N N . ASP A 1 87 ? -6.013 7.677 0.649 1.00 87.19 87 ASP A N 1
ATOM 663 C CA . ASP A 1 87 ? -5.636 8.845 -0.160 1.00 87.19 87 ASP A CA 1
ATOM 664 C C . ASP A 1 87 ? -4.201 8.756 -0.681 1.00 87.19 87 ASP A C 1
ATOM 666 O O . ASP A 1 87 ? -3.956 8.904 -1.883 1.00 87.19 87 ASP A O 1
ATOM 670 N N . GLU A 1 88 ? -3.257 8.441 0.208 1.00 83.75 88 GLU A N 1
ATOM 671 C CA . GLU A 1 88 ? -1.854 8.246 -0.158 1.00 83.75 88 GLU A CA 1
ATOM 672 C C . GLU A 1 88 ? -1.717 7.108 -1.173 1.00 83.75 88 GLU A C 1
ATOM 674 O O . GLU A 1 88 ? -1.025 7.248 -2.183 1.00 83.75 88 GLU A O 1
ATOM 679 N N . PHE A 1 89 ? -2.443 6.006 -0.959 1.00 85.38 89 PHE A N 1
ATOM 680 C CA . PHE A 1 89 ? -2.434 4.854 -1.858 1.00 85.38 89 PHE A CA 1
ATOM 681 C C . PHE A 1 89 ? -2.967 5.203 -3.249 1.00 85.38 89 PHE A C 1
ATOM 683 O O . PHE A 1 89 ? -2.377 4.836 -4.266 1.00 85.38 89 PHE A O 1
ATOM 690 N N . ASN A 1 90 ? -4.045 5.983 -3.315 1.00 84.12 90 ASN A N 1
ATOM 691 C CA . ASN A 1 90 ? -4.617 6.461 -4.567 1.00 84.12 90 ASN A CA 1
ATOM 692 C C . ASN A 1 90 ? -3.657 7.375 -5.335 1.00 84.12 90 ASN A C 1
ATOM 694 O O . ASN A 1 90 ? -3.535 7.267 -6.563 1.00 84.12 90 ASN A O 1
ATOM 698 N N . GLN A 1 91 ? -2.965 8.274 -4.634 1.00 86.06 91 GLN A N 1
ATOM 699 C CA . GLN A 1 91 ? -1.951 9.132 -5.240 1.00 86.06 91 GLN A CA 1
ATOM 700 C C . GLN A 1 91 ? -0.774 8.305 -5.766 1.00 86.06 91 GLN A C 1
ATOM 702 O O . GLN A 1 91 ? -0.356 8.485 -6.916 1.00 86.06 91 GLN A O 1
ATOM 707 N N . PHE A 1 92 ? -0.285 7.371 -4.953 1.00 85.50 92 PHE A N 1
ATOM 708 C CA . PHE A 1 92 ? 0.781 6.453 -5.317 1.00 85.50 92 PHE A CA 1
ATOM 709 C C . PHE A 1 92 ? 0.427 5.641 -6.571 1.00 85.50 92 PHE A C 1
ATOM 711 O O . PHE A 1 92 ? 1.185 5.643 -7.543 1.00 85.50 92 PHE A O 1
ATOM 718 N N . HIS A 1 93 ? -0.762 5.034 -6.611 1.00 84.75 93 HIS A N 1
ATOM 719 C CA . HIS A 1 93 ? -1.251 4.253 -7.749 1.00 84.75 93 HIS A CA 1
ATOM 720 C C . HIS A 1 93 ? -1.204 5.045 -9.066 1.00 84.75 93 HIS A C 1
ATOM 722 O O . HIS A 1 93 ? -0.766 4.527 -10.102 1.00 84.75 93 HIS A O 1
ATOM 728 N N . ARG A 1 94 ? -1.612 6.322 -9.050 1.00 84.75 94 ARG A N 1
ATOM 729 C CA . ARG A 1 94 ? -1.563 7.186 -10.245 1.00 84.75 94 ARG A CA 1
ATOM 730 C C . ARG A 1 94 ? -0.131 7.384 -10.741 1.00 84.75 94 ARG A C 1
ATOM 732 O O . ARG A 1 94 ? 0.115 7.326 -11.949 1.00 84.75 94 ARG A O 1
ATOM 739 N N . ILE A 1 95 ? 0.806 7.608 -9.821 1.00 87.19 95 ILE A N 1
ATOM 740 C CA . ILE A 1 95 ? 2.226 7.807 -10.134 1.00 87.19 95 ILE A CA 1
ATOM 741 C C . ILE A 1 95 ? 2.835 6.509 -10.673 1.00 87.19 95 ILE A C 1
ATOM 743 O O . ILE A 1 95 ? 3.433 6.517 -11.751 1.00 87.19 95 ILE A O 1
ATOM 747 N N . GLN A 1 96 ? 2.622 5.392 -9.979 1.00 86.75 96 GLN A N 1
ATOM 748 C CA . GLN A 1 96 ? 3.124 4.073 -10.360 1.00 86.75 96 GLN A CA 1
ATOM 749 C C . GLN A 1 96 ? 2.628 3.663 -11.751 1.00 86.75 96 GLN A C 1
ATOM 751 O O . GLN A 1 96 ? 3.421 3.283 -12.613 1.00 86.75 96 GLN A O 1
ATOM 756 N N . THR A 1 97 ? 1.329 3.824 -12.022 1.00 85.56 97 THR A N 1
ATOM 757 C CA . THR A 1 97 ? 0.742 3.504 -13.332 1.00 85.56 97 THR A CA 1
ATOM 758 C C . THR A 1 97 ? 1.396 4.303 -14.454 1.00 85.56 97 THR A C 1
ATOM 760 O O . THR A 1 97 ? 1.655 3.768 -15.533 1.00 85.56 97 THR A O 1
ATOM 763 N N . LYS A 1 98 ? 1.689 5.589 -14.220 1.00 88.00 98 LYS A N 1
ATOM 764 C CA . LYS A 1 98 ? 2.374 6.436 -15.203 1.00 88.00 98 LYS A CA 1
ATOM 765 C C . LYS A 1 98 ? 3.797 5.941 -15.467 1.00 88.00 98 LYS A C 1
ATOM 767 O O . LYS A 1 98 ? 4.208 5.898 -16.624 1.00 88.00 98 LYS A O 1
ATOM 772 N N . LYS A 1 99 ? 4.534 5.571 -14.418 1.00 87.94 99 LYS A N 1
ATOM 773 C CA . LYS A 1 99 ? 5.913 5.076 -14.523 1.00 87.94 99 LYS A CA 1
ATOM 774 C C . LYS A 1 99 ? 5.987 3.744 -15.276 1.00 87.94 99 LYS A C 1
ATOM 776 O O . LYS A 1 99 ? 6.769 3.629 -16.214 1.00 87.94 99 LYS A O 1
ATOM 781 N N . LEU A 1 100 ? 5.107 2.791 -14.965 1.00 86.31 100 LEU A N 1
ATOM 782 C CA . LEU A 1 100 ? 5.061 1.496 -15.659 1.00 86.31 100 LEU A CA 1
ATOM 783 C C . LEU A 1 100 ? 4.652 1.627 -17.126 1.00 86.31 100 LEU A C 1
ATOM 785 O O . LEU A 1 100 ? 5.273 1.010 -17.980 1.00 86.31 100 LEU A O 1
ATOM 789 N N . LYS A 1 101 ? 3.683 2.493 -17.446 1.00 86.75 101 LYS A N 1
ATOM 790 C CA . LYS A 1 101 ? 3.321 2.773 -18.846 1.00 86.75 101 LYS A CA 1
ATOM 791 C C . LYS A 1 101 ? 4.476 3.380 -19.639 1.00 86.75 101 LYS A C 1
ATOM 793 O O . LYS A 1 101 ? 4.669 3.038 -20.798 1.00 86.75 101 LYS A O 1
ATOM 798 N N . LYS A 1 102 ? 5.251 4.292 -19.040 1.00 87.38 102 LYS A N 1
ATOM 799 C CA . LYS A 1 102 ? 6.454 4.818 -19.703 1.00 87.38 102 LYS A CA 1
ATOM 800 C C . LYS A 1 102 ? 7.469 3.703 -19.954 1.00 87.38 102 LYS A C 1
ATOM 802 O O . LYS A 1 102 ? 8.055 3.668 -21.028 1.00 87.38 102 LYS A O 1
ATOM 807 N N . LEU A 1 103 ? 7.657 2.810 -18.983 1.00 84.25 103 LEU A N 1
ATOM 808 C CA . LEU A 1 103 ? 8.575 1.681 -19.100 1.00 84.25 103 LEU A CA 1
ATOM 809 C C . LEU A 1 103 ? 8.152 0.708 -20.210 1.00 84.25 103 LEU A C 1
ATOM 811 O O . LEU A 1 103 ? 8.979 0.305 -21.022 1.00 84.25 103 LEU A O 1
ATOM 815 N N . GLU A 1 104 ? 6.862 0.389 -20.289 1.00 85.94 104 GLU A N 1
ATOM 816 C CA . GLU A 1 104 ? 6.266 -0.443 -21.342 1.00 85.94 104 GLU A CA 1
ATOM 817 C C . GLU A 1 104 ? 6.556 0.111 -22.748 1.00 85.94 104 GLU A C 1
ATOM 819 O O . GLU A 1 104 ? 6.879 -0.649 -23.654 1.00 85.94 104 GLU A O 1
ATOM 824 N N . LEU A 1 105 ? 6.506 1.437 -22.925 1.00 84.56 105 LEU A N 1
ATOM 825 C CA . LEU A 1 105 ? 6.678 2.098 -24.227 1.00 84.56 105 LEU A CA 1
ATOM 826 C C . LEU A 1 105 ? 8.119 2.144 -24.745 1.00 84.56 105 LEU A C 1
ATOM 828 O O . LEU A 1 105 ? 8.330 2.310 -25.945 1.00 84.56 105 LEU A O 1
ATOM 832 N N . ILE A 1 106 ? 9.103 2.093 -23.852 1.00 79.56 106 ILE A N 1
ATOM 833 C CA . ILE A 1 106 ? 10.516 2.302 -24.205 1.00 79.56 106 ILE A CA 1
ATOM 834 C C . ILE A 1 106 ? 11.358 1.031 -24.102 1.00 79.56 106 ILE A C 1
ATOM 836 O O . ILE A 1 106 ? 12.532 1.050 -24.475 1.00 79.56 106 ILE A O 1
ATOM 840 N N . SER A 1 107 ? 10.796 -0.019 -23.508 1.00 78.50 107 SER A N 1
ATOM 841 C CA . SER A 1 107 ? 11.465 -1.299 -23.319 1.00 78.50 107 SER A CA 1
ATOM 842 C C . SER A 1 107 ? 11.379 -2.145 -24.583 1.00 78.50 107 SER A C 1
ATOM 844 O O . SER A 1 107 ? 10.526 -1.930 -25.447 1.00 78.50 107 SER A O 1
ATOM 846 N N . ASP A 1 108 ? 12.292 -3.103 -24.698 1.00 79.19 108 ASP A N 1
ATOM 847 C CA . ASP A 1 108 ? 12.271 -4.062 -25.795 1.00 79.19 108 ASP A CA 1
ATOM 848 C C . ASP A 1 108 ? 11.039 -4.976 -25.677 1.00 79.19 108 ASP A C 1
ATOM 850 O O . ASP A 1 108 ? 10.462 -5.129 -24.599 1.00 79.19 108 ASP A O 1
ATOM 854 N N . MET A 1 109 ? 10.613 -5.575 -26.794 1.00 82.44 109 MET A N 1
ATOM 855 C CA . MET A 1 109 ? 9.305 -6.237 -26.921 1.00 82.44 109 MET A CA 1
ATOM 856 C C . MET A 1 109 ? 9.023 -7.263 -25.810 1.00 82.44 109 MET A C 1
ATOM 858 O O . MET A 1 109 ? 7.939 -7.254 -25.229 1.00 82.44 109 MET A O 1
ATOM 862 N N . ASP A 1 110 ? 10.008 -8.094 -25.466 1.00 82.88 110 ASP A N 1
ATOM 863 C CA . ASP A 1 110 ? 9.864 -9.117 -24.425 1.00 82.88 110 ASP A CA 1
ATOM 864 C C . ASP A 1 110 ? 9.656 -8.509 -23.031 1.00 82.88 110 ASP A C 1
ATOM 866 O O . ASP A 1 110 ? 8.832 -8.985 -22.247 1.00 82.88 110 ASP A O 1
ATOM 870 N N . ILE A 1 111 ? 10.372 -7.426 -22.721 1.00 82.06 111 ILE A N 1
ATOM 871 C CA . ILE A 1 111 ? 10.261 -6.724 -21.440 1.00 82.06 111 ILE A CA 1
ATOM 872 C C . ILE A 1 111 ? 8.973 -5.912 -21.379 1.00 82.06 111 ILE A C 1
ATOM 874 O O . ILE A 1 111 ? 8.307 -5.914 -20.346 1.00 82.06 111 ILE A O 1
ATOM 878 N N . SER A 1 112 ? 8.572 -5.303 -22.491 1.00 84.75 112 SER A N 1
ATOM 879 C CA . SER A 1 112 ? 7.303 -4.591 -22.622 1.00 84.75 112 SER A CA 1
ATOM 880 C C . SER A 1 112 ? 6.116 -5.503 -22.288 1.00 84.75 112 SER A C 1
ATOM 882 O O . SER A 1 112 ? 5.280 -5.139 -21.461 1.00 84.75 112 SER A O 1
ATOM 884 N N . ILE A 1 113 ? 6.104 -6.743 -22.801 1.00 87.69 113 ILE A N 1
ATOM 885 C CA . ILE A 1 113 ? 5.083 -7.752 -22.462 1.00 87.69 113 ILE A CA 1
ATOM 886 C C . ILE A 1 113 ? 5.070 -8.040 -20.954 1.00 87.69 113 ILE A C 1
ATOM 888 O O . ILE A 1 113 ? 4.012 -8.030 -20.328 1.00 87.69 113 ILE A O 1
ATOM 892 N N . LYS A 1 114 ? 6.241 -8.243 -20.335 1.00 87.19 114 LYS A N 1
ATOM 893 C CA . LYS A 1 114 ? 6.327 -8.505 -18.888 1.00 87.19 114 LYS A CA 1
ATOM 894 C C . LYS A 1 114 ? 5.875 -7.315 -18.045 1.00 87.19 114 LYS A C 1
ATOM 896 O O . LYS A 1 114 ? 5.235 -7.506 -17.012 1.00 87.19 114 LYS A O 1
ATOM 901 N N . VAL A 1 115 ? 6.180 -6.093 -18.473 1.00 86.88 115 VAL A N 1
ATOM 902 C CA . VAL A 1 115 ? 5.727 -4.864 -17.809 1.00 86.88 115 VAL A CA 1
ATOM 903 C C . VAL A 1 115 ? 4.211 -4.700 -17.940 1.00 86.88 115 VAL A C 1
ATOM 905 O O . VAL A 1 115 ? 3.567 -4.301 -16.968 1.00 86.88 115 VAL A O 1
ATOM 908 N N . ALA A 1 116 ? 3.626 -5.051 -19.088 1.00 87.56 116 ALA A N 1
ATOM 909 C CA . ALA A 1 116 ? 2.178 -5.058 -19.278 1.00 87.56 116 ALA A CA 1
ATOM 910 C C . ALA A 1 116 ? 1.488 -6.073 -18.347 1.00 87.56 116 ALA A C 1
ATOM 912 O O . ALA A 1 116 ? 0.527 -5.708 -17.660 1.00 87.56 116 ALA A O 1
ATOM 913 N N . ASP A 1 117 ? 2.028 -7.294 -18.241 1.00 89.81 117 ASP A N 1
ATOM 914 C CA . ASP A 1 117 ? 1.558 -8.315 -17.294 1.00 89.81 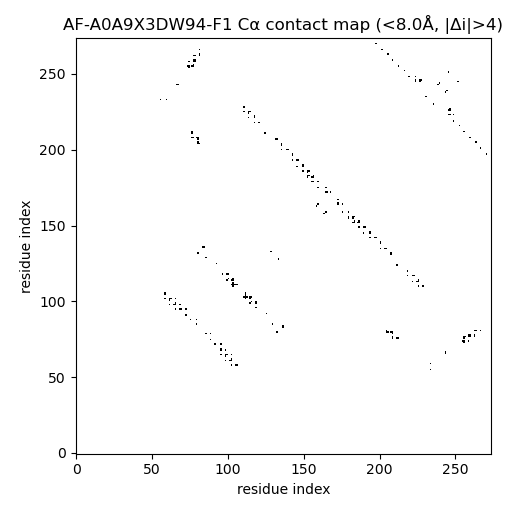117 ASP A CA 1
ATOM 915 C C . ASP A 1 117 ? 1.628 -7.794 -15.848 1.00 89.81 117 ASP A C 1
ATOM 917 O O . ASP A 1 117 ? 0.639 -7.834 -15.109 1.00 89.81 117 ASP A O 1
ATOM 921 N N . LEU A 1 118 ? 2.768 -7.219 -15.444 1.00 87.31 118 LEU A N 1
ATOM 922 C CA . LEU A 1 118 ? 2.937 -6.629 -14.112 1.00 87.31 118 LEU A CA 1
ATOM 923 C C . LEU A 1 118 ? 1.938 -5.487 -13.860 1.00 87.31 118 LEU A C 1
ATOM 925 O O . LEU A 1 118 ? 1.350 -5.404 -12.780 1.00 87.31 118 LEU A O 1
ATOM 929 N N . SER A 1 119 ? 1.696 -4.627 -14.855 1.00 87.88 119 SER A N 1
ATOM 930 C CA . SER A 1 119 ? 0.709 -3.548 -14.753 1.00 87.88 119 SER A CA 1
ATOM 931 C C . SER A 1 119 ? -0.703 -4.094 -14.538 1.00 87.88 119 SER A C 1
ATOM 933 O O . SER A 1 119 ? -1.456 -3.533 -13.739 1.00 87.88 119 SER A O 1
ATOM 935 N N . ALA A 1 120 ? -1.069 -5.190 -15.206 1.00 89.19 120 ALA A N 1
ATOM 936 C CA . ALA A 1 120 ? -2.358 -5.845 -15.005 1.00 89.19 120 ALA A CA 1
ATOM 937 C C . ALA A 1 120 ? -2.487 -6.407 -13.580 1.00 89.19 120 ALA A C 1
ATOM 939 O O . ALA A 1 120 ? -3.497 -6.165 -12.914 1.00 89.19 120 ALA A O 1
ATOM 940 N N . HIS A 1 121 ? -1.443 -7.070 -13.075 1.00 89.50 121 HIS A N 1
ATOM 941 C CA . HIS A 1 121 ? -1.423 -7.584 -11.706 1.00 89.50 121 HIS A CA 1
ATOM 942 C C . HIS A 1 121 ? -1.531 -6.479 -10.651 1.00 89.50 121 HIS A C 1
ATOM 944 O O . HIS A 1 121 ? -2.283 -6.633 -9.687 1.00 89.50 121 HIS A O 1
ATOM 950 N N . PHE A 1 122 ? -0.832 -5.358 -10.835 1.00 85.50 122 PHE A N 1
ATOM 951 C CA . PHE A 1 122 ? -0.953 -4.218 -9.930 1.00 85.50 122 PHE A CA 1
ATOM 952 C C . PHE A 1 122 ? -2.346 -3.598 -9.968 1.00 85.50 122 PHE A C 1
ATOM 954 O O . PHE A 1 122 ? -2.904 -3.330 -8.910 1.00 85.50 122 PHE A O 1
ATOM 961 N N . ARG A 1 123 ? -2.966 -3.438 -11.145 1.00 85.69 123 ARG A N 1
ATOM 962 C CA . ARG A 1 123 ? -4.359 -2.959 -11.228 1.00 85.69 123 ARG A CA 1
ATOM 963 C C . ARG A 1 123 ? -5.322 -3.868 -10.475 1.00 85.69 123 ARG A C 1
ATOM 965 O O . ARG A 1 123 ? -6.209 -3.368 -9.790 1.00 85.69 123 ARG A O 1
ATOM 972 N N . TYR A 1 124 ? -5.142 -5.182 -10.585 1.00 88.88 124 TYR A N 1
ATOM 973 C CA . TYR A 1 124 ? -5.938 -6.141 -9.826 1.00 88.88 124 TYR A CA 1
ATOM 974 C C . TYR A 1 124 ? -5.758 -5.956 -8.314 1.00 88.88 124 TYR A C 1
ATOM 976 O O . TYR A 1 124 ? -6.750 -5.794 -7.607 1.00 88.88 124 TYR A O 1
ATOM 984 N N . LEU A 1 125 ? -4.510 -5.902 -7.829 1.00 86.38 125 LEU A N 1
ATOM 985 C CA . LEU A 1 125 ? -4.211 -5.652 -6.414 1.00 86.38 125 LEU A CA 1
ATOM 986 C C . LEU A 1 125 ? -4.827 -4.348 -5.919 1.00 86.38 125 LEU A C 1
ATOM 988 O O . LEU A 1 125 ? -5.422 -4.315 -4.851 1.00 86.38 125 LEU A O 1
ATOM 992 N N . ILE A 1 126 ? -4.701 -3.284 -6.702 1.00 85.19 126 ILE A N 1
ATOM 993 C CA . ILE A 1 126 ? -5.234 -1.969 -6.362 1.00 85.19 126 ILE A CA 1
ATOM 994 C C . ILE A 1 126 ? -6.754 -2.025 -6.238 1.00 85.19 126 ILE A C 1
ATOM 996 O O . ILE A 1 126 ? -7.284 -1.588 -5.225 1.00 85.19 126 ILE A O 1
ATOM 1000 N N . ASN A 1 127 ? -7.460 -2.609 -7.207 1.00 86.12 127 ASN A N 1
ATOM 1001 C CA . ASN A 1 127 ? -8.916 -2.742 -7.128 1.00 86.12 127 ASN A CA 1
ATOM 1002 C C . ASN A 1 127 ? -9.355 -3.601 -5.936 1.00 86.12 127 ASN A C 1
ATOM 1004 O O . ASN A 1 127 ? -10.339 -3.274 -5.273 1.00 86.12 127 ASN A O 1
ATOM 1008 N N . TYR A 1 128 ? -8.616 -4.675 -5.651 1.00 89.31 128 TYR A N 1
ATOM 1009 C CA . TYR A 1 128 ? -8.858 -5.516 -4.484 1.00 89.31 128 TYR A CA 1
ATOM 1010 C C . TYR A 1 128 ? -8.683 -4.725 -3.182 1.00 89.31 128 TYR A C 1
ATOM 1012 O O . TYR A 1 128 ? -9.576 -4.725 -2.343 1.00 89.31 128 TYR A O 1
ATOM 1020 N N . ILE A 1 129 ? -7.582 -3.980 -3.044 1.00 88.75 129 ILE A N 1
ATOM 1021 C CA . ILE A 1 129 ? -7.319 -3.117 -1.886 1.00 88.75 129 ILE A CA 1
ATOM 1022 C C . ILE A 1 129 ? -8.425 -2.084 -1.715 1.00 88.75 129 ILE A C 1
ATOM 1024 O O . ILE A 1 129 ? -8.925 -1.927 -0.609 1.00 88.75 129 ILE A O 1
ATOM 1028 N N . LEU A 1 130 ? -8.819 -1.399 -2.790 1.00 86.19 130 LEU A N 1
ATOM 1029 C CA . LEU A 1 130 ? -9.879 -0.395 -2.730 1.00 86.19 130 LEU A CA 1
ATOM 1030 C C . LEU A 1 130 ? -11.190 -1.002 -2.227 1.00 86.19 130 LEU A C 1
ATOM 1032 O O . LEU A 1 130 ? -11.819 -0.428 -1.351 1.00 86.19 130 LEU A O 1
ATOM 1036 N N . THR A 1 131 ? -11.553 -2.185 -2.721 1.00 87.31 131 THR A N 1
ATOM 1037 C CA . THR A 1 131 ? -12.807 -2.854 -2.348 1.00 87.31 131 THR A CA 1
ATOM 1038 C C . THR A 1 131 ? -12.779 -3.359 -0.903 1.00 87.31 131 THR A C 1
ATOM 1040 O O . THR A 1 131 ? -13.699 -3.105 -0.131 1.00 87.31 131 THR A O 1
ATOM 1043 N N . GLU A 1 132 ? -11.717 -4.065 -0.515 1.00 89.75 132 GLU A N 1
ATOM 1044 C CA . GLU A 1 132 ? -11.645 -4.723 0.793 1.00 89.75 132 GLU A CA 1
ATOM 1045 C C . GLU A 1 132 ? -11.306 -3.741 1.921 1.00 89.75 132 GLU A C 1
ATOM 1047 O O . GLU A 1 132 ? -11.874 -3.821 3.011 1.00 89.75 132 GLU A O 1
ATOM 1052 N N . LYS A 1 133 ? -10.401 -2.780 1.686 1.00 88.31 133 LYS A N 1
ATOM 1053 C CA . LYS A 1 133 ? -10.001 -1.818 2.723 1.00 88.31 133 LYS A CA 1
ATOM 1054 C C . LYS A 1 133 ? -11.096 -0.792 3.002 1.00 88.31 133 LYS A C 1
ATOM 1056 O O . LYS A 1 133 ? -11.218 -0.371 4.147 1.00 88.31 133 LYS A O 1
ATOM 1061 N N . GLU A 1 134 ? -11.918 -0.424 2.021 1.00 87.69 134 GLU A N 1
ATOM 1062 C CA . GLU A 1 134 ? -13.057 0.478 2.246 1.00 87.69 134 GLU A CA 1
ATOM 1063 C C . GLU A 1 134 ? -14.046 -0.105 3.270 1.00 87.69 134 GLU A C 1
ATOM 1065 O O . GLU A 1 134 ? -14.441 0.584 4.211 1.00 87.69 134 GLU A O 1
ATOM 1070 N N . ALA A 1 135 ? -14.346 -1.405 3.182 1.00 87.88 135 ALA A N 1
ATOM 1071 C CA . ALA A 1 135 ? -15.185 -2.088 4.167 1.00 87.88 135 ALA A CA 1
ATOM 1072 C C . ALA A 1 135 ? -14.560 -2.105 5.578 1.00 87.88 135 ALA A C 1
ATOM 1074 O O . ALA A 1 135 ? -15.268 -1.971 6.578 1.00 87.88 135 ALA A O 1
ATOM 1075 N N . LEU A 1 136 ? -13.233 -2.245 5.676 1.00 88.50 136 LEU A N 1
ATOM 1076 C CA . LEU A 1 136 ? -12.518 -2.191 6.958 1.00 88.50 136 LEU A CA 1
ATOM 1077 C C . LEU A 1 136 ? -12.514 -0.787 7.566 1.00 88.50 136 LEU A C 1
ATOM 1079 O O . LEU A 1 136 ? -12.675 -0.652 8.776 1.00 88.50 136 LEU A O 1
ATOM 1083 N N . LEU A 1 137 ? -12.355 0.253 6.743 1.00 89.00 137 LEU A N 1
ATOM 1084 C CA . LEU A 1 137 ? -12.410 1.646 7.194 1.00 89.00 137 LEU A CA 1
ATOM 1085 C C . LEU A 1 137 ? -13.789 1.999 7.760 1.00 89.00 137 LEU A C 1
ATOM 1087 O O . LEU A 1 137 ? -13.885 2.707 8.762 1.00 89.00 137 LEU A O 1
ATOM 1091 N N . GLU A 1 138 ? -14.857 1.463 7.170 1.00 89.75 138 GLU A N 1
ATOM 1092 C CA . GLU A 1 138 ? -16.206 1.630 7.708 1.00 89.75 138 GLU A CA 1
ATOM 1093 C C . GLU A 1 138 ? -16.351 0.965 9.087 1.00 89.75 138 GLU A C 1
ATOM 1095 O O . GLU A 1 138 ? -16.834 1.586 10.034 1.00 89.75 138 GLU A O 1
ATOM 1100 N N . LYS A 1 139 ? -15.832 -0.258 9.256 1.00 87.88 139 LYS A N 1
ATOM 1101 C CA . LYS A 1 139 ? -15.812 -0.938 10.564 1.00 87.88 139 LYS A CA 1
ATOM 1102 C C . LYS A 1 139 ? -14.977 -0.189 11.604 1.00 87.88 139 LYS A C 1
ATOM 1104 O O . LYS A 1 139 ? -15.372 -0.115 12.767 1.00 87.88 139 LYS A O 1
ATOM 1109 N N . GLU A 1 140 ? -13.843 0.384 11.202 1.00 87.00 140 GLU A N 1
ATOM 1110 C CA . GLU A 1 140 ? -13.023 1.256 12.054 1.00 87.00 140 GLU A CA 1
ATOM 1111 C C . GLU A 1 140 ? -13.808 2.494 12.507 1.00 87.00 140 GLU A C 1
ATOM 1113 O O . GLU A 1 140 ? -13.737 2.878 13.677 1.00 87.00 140 GLU A O 1
ATOM 1118 N N . ARG A 1 141 ? -14.599 3.095 11.613 1.00 88.94 141 ARG A N 1
ATOM 1119 C CA . ARG A 1 141 ? -15.466 4.232 11.939 1.00 88.94 141 ARG A CA 1
ATOM 1120 C C . ARG A 1 141 ? -16.537 3.853 12.958 1.00 88.94 141 ARG A C 1
ATOM 1122 O O . ARG A 1 141 ? -16.639 4.519 13.987 1.00 88.94 141 ARG A O 1
ATOM 1129 N N . GLU A 1 142 ? -17.281 2.774 12.716 1.00 88.50 142 GLU A N 1
ATOM 1130 C CA . GLU A 1 142 ? -18.294 2.276 13.657 1.00 88.50 142 GLU A CA 1
ATOM 1131 C C . GLU A 1 142 ? -17.701 1.987 15.041 1.00 88.50 142 GLU A C 1
ATOM 1133 O O . GLU A 1 142 ? -18.310 2.279 16.073 1.00 88.50 142 GLU A O 1
ATOM 1138 N N . LEU A 1 143 ? -16.499 1.409 15.070 1.00 87.44 143 LEU A N 1
ATOM 1139 C CA . LEU A 1 143 ? -15.795 1.118 16.308 1.00 87.44 143 LEU A CA 1
ATOM 1140 C C . LEU A 1 143 ? -15.421 2.403 17.058 1.00 87.44 143 LEU A C 1
ATOM 1142 O O . LEU A 1 143 ? -15.623 2.479 18.268 1.00 87.44 143 LEU A O 1
ATOM 1146 N N . ASN A 1 144 ? -14.919 3.422 16.360 1.00 85.25 144 ASN A N 1
ATOM 1147 C CA . ASN A 1 144 ? -14.600 4.712 16.974 1.00 85.25 144 ASN A CA 1
ATOM 1148 C C . ASN A 1 144 ? -15.849 5.389 17.563 1.00 85.25 144 ASN A C 1
ATOM 1150 O O . ASN A 1 144 ? -15.786 5.950 18.658 1.00 85.25 144 ASN A O 1
ATOM 1154 N N . GLU A 1 145 ? -16.999 5.296 16.889 1.00 88.75 145 GLU A N 1
ATOM 1155 C CA . GLU A 1 145 ? -18.270 5.786 17.436 1.00 88.75 145 GLU A CA 1
ATOM 1156 C C . GLU A 1 145 ? -18.678 5.034 18.710 1.00 88.75 145 GLU A C 1
ATOM 1158 O O . GLU A 1 145 ? -19.151 5.644 19.672 1.00 88.75 145 GLU A O 1
ATOM 1163 N N . LEU A 1 146 ? -18.487 3.712 18.738 1.00 86.62 146 LEU A N 1
ATOM 1164 C CA . LEU A 1 146 ? -18.772 2.885 19.908 1.00 86.62 146 LEU A CA 1
ATOM 1165 C C . LEU A 1 146 ? -17.865 3.246 21.094 1.00 86.62 146 LEU A C 1
ATOM 1167 O O . LEU A 1 146 ? -18.359 3.390 22.214 1.00 86.62 146 LEU A O 1
ATOM 1171 N N . VAL A 1 147 ? -16.571 3.461 20.844 1.00 84.50 147 VAL A N 1
ATOM 1172 C CA . VAL A 1 147 ? -15.601 3.923 21.851 1.00 84.50 147 VAL A CA 1
ATOM 1173 C C . VAL A 1 147 ? -16.046 5.253 22.462 1.00 84.50 147 VAL A C 1
ATOM 1175 O O . VAL A 1 147 ? -16.063 5.392 23.687 1.00 84.50 147 VAL A O 1
ATOM 1178 N N . GLU A 1 148 ? -16.471 6.215 21.641 1.00 86.94 148 GLU A N 1
ATOM 1179 C CA . GLU A 1 148 ? -16.917 7.516 22.149 1.00 86.94 148 GLU A CA 1
ATOM 1180 C C . GLU A 1 148 ? -18.206 7.394 22.981 1.00 86.94 148 GLU A C 1
ATOM 1182 O O . GLU A 1 148 ? -18.335 8.021 24.033 1.00 86.94 148 GLU A O 1
ATOM 1187 N N . ARG A 1 149 ? -19.142 6.517 22.587 1.00 85.56 149 ARG A N 1
ATOM 1188 C CA . ARG A 1 149 ? -20.346 6.227 23.390 1.00 85.56 149 ARG A CA 1
ATOM 1189 C C . ARG A 1 149 ? -19.999 5.631 24.754 1.00 85.56 149 ARG A C 1
ATOM 1191 O O . ARG A 1 149 ? -20.563 6.062 25.760 1.00 85.56 149 ARG A O 1
ATOM 1198 N N . ILE A 1 150 ? -19.075 4.670 24.799 1.00 83.19 150 ILE A N 1
ATOM 1199 C CA . ILE A 1 150 ? -18.600 4.058 26.050 1.00 83.19 150 ILE A CA 1
ATOM 1200 C C . ILE A 1 150 ? -17.966 5.121 26.947 1.00 83.19 150 ILE A C 1
ATOM 1202 O O . ILE A 1 150 ? -18.266 5.174 28.138 1.00 83.19 150 ILE A O 1
ATOM 1206 N N . LYS A 1 151 ? -17.153 6.014 26.379 1.00 86.44 151 LYS A N 1
ATOM 1207 C CA . LYS A 1 151 ? -16.512 7.110 27.113 1.00 86.44 151 LYS A CA 1
ATOM 1208 C C . LYS A 1 151 ? -17.528 8.059 27.751 1.00 86.44 151 LYS A C 1
ATOM 1210 O O . LYS A 1 151 ? -17.400 8.379 28.930 1.00 86.44 151 LYS A O 1
ATOM 1215 N N . VAL A 1 152 ? -18.565 8.464 27.012 1.00 89.75 152 VAL A N 1
ATOM 1216 C CA . VAL A 1 152 ? -19.653 9.305 27.548 1.00 89.75 152 VAL A CA 1
ATOM 1217 C C . VAL A 1 152 ? -20.388 8.602 28.693 1.00 89.75 152 VAL A C 1
ATOM 1219 O O . VAL A 1 152 ? -20.724 9.231 29.695 1.00 89.75 152 VAL A O 1
ATOM 1222 N N . ILE A 1 153 ? -20.632 7.294 28.576 1.00 85.19 153 ILE A N 1
ATOM 1223 C CA . ILE A 1 153 ? -21.236 6.499 29.654 1.00 85.19 153 ILE A CA 1
ATOM 1224 C C . ILE A 1 153 ? -20.309 6.442 30.872 1.00 85.19 153 ILE A C 1
ATOM 1226 O O . ILE A 1 153 ? -20.775 6.664 31.988 1.00 85.19 153 ILE A O 1
ATOM 1230 N N . GLY A 1 154 ? -19.012 6.207 30.663 1.00 83.56 154 GLY A N 1
ATOM 1231 C CA . GLY A 1 154 ? -18.000 6.189 31.720 1.00 83.56 154 GLY A CA 1
ATOM 1232 C C . GLY A 1 154 ? -17.981 7.487 32.526 1.00 83.56 154 GLY A C 1
ATOM 1233 O O . GLY A 1 154 ? -18.056 7.439 33.748 1.00 83.56 154 GLY A O 1
ATOM 1234 N N . GLN A 1 155 ? -18.026 8.640 31.853 1.00 89.44 155 GLN A N 1
ATOM 1235 C CA . GLN A 1 155 ? -18.106 9.952 32.512 1.00 89.44 155 GLN A CA 1
ATOM 1236 C C . GLN A 1 155 ? -19.358 10.107 33.389 1.00 89.44 155 GLN A C 1
ATOM 1238 O O . GLN A 1 155 ? -19.297 10.687 34.472 1.00 89.44 155 GLN A O 1
ATOM 1243 N N . LYS A 1 156 ? -20.512 9.584 32.949 1.00 87.38 156 LYS A N 1
ATOM 1244 C CA . LYS A 1 156 ? -21.751 9.613 33.748 1.00 87.38 156 LYS A CA 1
ATOM 1245 C C . LYS A 1 156 ? -21.670 8.713 34.981 1.00 87.38 156 LYS A C 1
ATOM 1247 O O . LYS A 1 156 ? -22.227 9.056 36.023 1.00 87.38 156 LYS A O 1
ATOM 1252 N N . VAL A 1 157 ? -21.020 7.556 34.849 1.00 85.25 157 VAL A N 1
ATOM 1253 C CA . VAL A 1 157 ? -20.782 6.612 35.951 1.00 85.25 157 VAL A CA 1
ATOM 1254 C C . VAL A 1 157 ? -19.843 7.245 36.981 1.00 85.25 157 VAL A C 1
ATOM 1256 O O . VAL A 1 157 ? -20.198 7.303 38.156 1.00 85.25 157 VAL A O 1
ATOM 1259 N N . GLU A 1 158 ? -18.721 7.805 36.531 1.00 87.38 158 GLU A N 1
ATOM 1260 C CA . GLU A 1 158 ? -17.721 8.484 37.365 1.00 87.38 158 GLU A CA 1
ATOM 1261 C C . GLU A 1 158 ? -18.329 9.664 38.139 1.00 87.38 158 GLU A C 1
ATOM 1263 O O . GLU A 1 158 ? -18.229 9.719 39.364 1.00 87.38 158 GLU A O 1
ATOM 1268 N N . TRP A 1 159 ? -19.079 10.543 37.461 1.00 90.62 159 TRP A N 1
ATOM 1269 C CA . TRP A 1 159 ? -19.789 11.657 38.104 1.00 90.62 159 TRP A CA 1
ATOM 1270 C C . TRP A 1 159 ? -20.689 11.202 39.266 1.00 90.62 159 TRP A C 1
ATOM 1272 O O . TRP A 1 159 ? -20.784 11.866 40.306 1.00 90.62 159 TRP A O 1
ATOM 1282 N N . PHE A 1 160 ? -21.369 10.064 39.107 1.00 86.88 160 PHE A N 1
ATOM 1283 C CA . PHE A 1 160 ? -22.220 9.520 40.158 1.00 86.88 160 PHE A CA 1
ATOM 1284 C C . PHE A 1 160 ? -21.390 8.976 41.332 1.00 86.88 160 PHE A C 1
ATOM 1286 O O . PHE A 1 160 ? -21.738 9.230 42.489 1.00 86.88 160 PHE A O 1
ATOM 1293 N N . GLU A 1 161 ? -20.286 8.277 41.054 1.00 85.50 161 GLU A N 1
ATOM 1294 C CA . GLU A 1 161 ? -19.381 7.690 42.056 1.00 85.50 161 GLU A CA 1
ATOM 1295 C C . GLU A 1 161 ? -18.661 8.748 42.902 1.00 85.50 161 GLU A C 1
ATOM 1297 O O . GLU A 1 161 ? -18.525 8.586 44.118 1.00 85.50 161 GLU A O 1
ATOM 1302 N N . GLU A 1 162 ? -18.320 9.893 42.311 1.00 90.44 162 GLU A N 1
ATOM 1303 C CA . GLU A 1 162 ? -17.770 11.054 43.028 1.00 90.44 162 GLU A CA 1
ATOM 1304 C C . GLU A 1 162 ? -18.805 11.742 43.946 1.00 90.44 162 GLU A C 1
ATOM 1306 O O . GLU A 1 162 ? -18.488 12.550 44.834 1.00 90.44 162 GLU A O 1
ATOM 1311 N N . GLY A 1 163 ? -20.073 11.351 43.823 1.00 84.44 163 GLY A N 1
ATOM 1312 C CA . GLY A 1 163 ? -21.164 11.810 44.667 1.00 84.44 163 GLY A CA 1
ATOM 1313 C C . GLY A 1 163 ? -21.977 12.945 44.064 1.00 84.44 163 GLY A C 1
ATOM 1314 O O . GLY A 1 163 ? -22.539 13.739 44.819 1.00 84.44 163 GLY A O 1
ATOM 1315 N N . GLY A 1 164 ? -22.094 13.005 42.737 1.00 81.88 164 GLY A N 1
ATOM 1316 C CA . GLY A 1 164 ? -22.925 13.982 42.031 1.00 81.88 164 GLY A CA 1
ATOM 1317 C C . GLY A 1 164 ? -24.390 14.045 42.495 1.00 81.88 164 GLY A C 1
ATOM 1318 O O . GLY A 1 164 ? -25.019 15.096 42.401 1.00 81.88 164 GLY A O 1
ATOM 1319 N N . ALA A 1 165 ? -24.920 12.968 43.090 1.00 79.88 165 ALA A N 1
ATOM 1320 C CA . ALA A 1 165 ? -26.286 12.902 43.623 1.00 79.88 165 ALA A CA 1
ATOM 1321 C C . ALA A 1 165 ? -26.430 13.306 45.112 1.00 79.88 165 ALA A C 1
ATOM 1323 O O . ALA A 1 165 ? -27.535 13.253 45.655 1.00 79.88 165 ALA A O 1
ATOM 1324 N N . LYS A 1 166 ? -25.348 13.705 45.804 1.00 78.31 166 LYS A N 1
ATOM 1325 C CA . LYS A 1 166 ? -25.351 13.979 47.263 1.00 78.31 166 LYS A CA 1
ATOM 1326 C C . LYS A 1 166 ? -26.298 15.109 47.695 1.00 78.31 166 LYS A C 1
ATOM 1328 O O . LYS A 1 166 ? -26.691 15.150 48.856 1.00 78.31 166 LYS A O 1
ATOM 1333 N N . SER A 1 167 ? -26.659 16.019 46.791 1.00 76.44 167 SER A N 1
ATOM 1334 C CA . SER A 1 167 ? -27.529 17.175 47.060 1.00 76.44 167 SER A CA 1
ATOM 1335 C C . SER A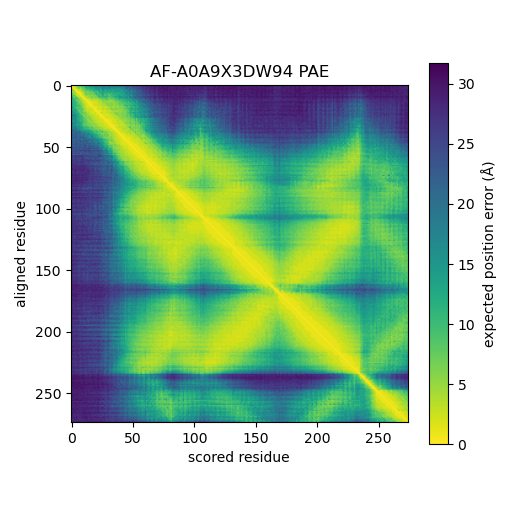 1 167 ? -28.995 16.963 46.655 1.00 76.44 167 SER A C 1
ATOM 1337 O O . SER A 1 167 ? -29.801 17.888 46.756 1.00 76.44 167 SER A O 1
ATOM 1339 N N . TYR A 1 168 ? -29.360 15.772 46.176 1.00 85.38 168 TYR A N 1
ATOM 1340 C CA . TYR A 1 168 ? -30.693 15.505 45.641 1.00 85.38 168 TYR A CA 1
ATOM 1341 C C . TYR A 1 168 ? -31.696 15.136 46.738 1.00 85.38 168 TYR A C 1
ATOM 1343 O O . TYR A 1 168 ? -3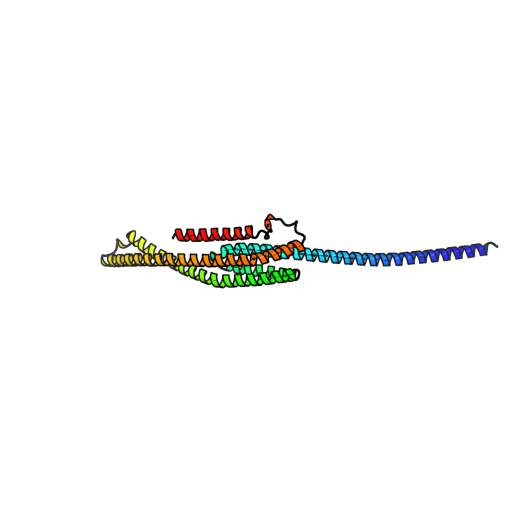1.358 14.547 47.763 1.00 85.38 168 TYR A O 1
ATOM 1351 N N . ASN A 1 169 ? -32.973 15.452 46.503 1.00 88.94 169 ASN A N 1
ATOM 1352 C CA . ASN A 1 169 ? -34.055 14.922 47.331 1.00 88.94 169 ASN A CA 1
ATOM 1353 C C . ASN A 1 169 ? -34.195 13.396 47.130 1.00 88.94 169 ASN A C 1
ATOM 1355 O O . ASN A 1 169 ? -33.699 12.843 46.151 1.00 88.94 169 ASN A O 1
ATOM 1359 N N . ALA A 1 170 ? -34.894 12.705 48.037 1.00 82.81 170 ALA A N 1
ATOM 1360 C CA . ALA A 1 170 ? -34.963 11.238 48.037 1.00 82.81 170 ALA A CA 1
ATOM 1361 C C . ALA A 1 170 ? -35.474 10.628 46.715 1.00 82.81 170 ALA A C 1
ATOM 1363 O O . ALA A 1 170 ? -34.988 9.578 46.296 1.00 82.81 170 ALA A O 1
ATOM 1364 N N . LYS A 1 171 ? -36.420 11.294 46.038 1.00 86.19 171 LYS A N 1
ATOM 1365 C CA . LYS A 1 171 ? -36.939 10.849 44.739 1.00 86.19 171 LYS A CA 1
ATOM 1366 C C . LYS A 1 171 ? -35.884 11.007 43.638 1.00 86.19 171 LYS A C 1
ATOM 1368 O O . LYS A 1 171 ? -35.588 10.042 42.943 1.00 86.19 171 LYS A O 1
ATOM 1373 N N . ALA A 1 172 ? -35.274 12.184 43.537 1.00 80.88 172 ALA A N 1
ATOM 1374 C CA . ALA A 1 172 ? -34.228 12.469 42.558 1.00 80.88 172 ALA A CA 1
ATOM 1375 C C . ALA A 1 172 ? -32.965 11.615 42.786 1.00 80.88 172 ALA A C 1
ATOM 1377 O O . ALA A 1 172 ? -32.325 11.188 41.831 1.00 80.88 172 ALA A O 1
ATOM 1378 N N . ALA A 1 173 ? -32.628 11.291 44.038 1.00 80.56 173 ALA A N 1
ATOM 1379 C CA . ALA A 1 173 ? -31.529 10.382 44.364 1.00 80.56 173 ALA A CA 1
ATOM 1380 C C . ALA A 1 173 ? -31.814 8.935 43.915 1.00 80.56 173 ALA A C 1
ATOM 1382 O O . ALA A 1 173 ? -30.916 8.249 43.426 1.00 80.56 173 ALA A O 1
ATOM 1383 N N . ALA A 1 174 ? -33.061 8.467 44.051 1.00 82.94 174 ALA A N 1
ATOM 1384 C CA . ALA A 1 174 ? -33.471 7.150 43.566 1.00 82.94 174 ALA A CA 1
ATOM 1385 C C . ALA A 1 174 ? -33.455 7.070 42.029 1.00 82.94 174 ALA A C 1
ATOM 1387 O O . ALA A 1 174 ? -32.971 6.081 41.480 1.00 82.94 174 ALA A O 1
ATOM 1388 N N . GLU A 1 175 ? -33.923 8.118 41.344 1.00 86.94 175 GLU A N 1
ATOM 1389 C CA . GLU A 1 175 ? -33.866 8.238 39.879 1.00 86.94 175 GLU A CA 1
ATOM 1390 C C . GLU A 1 175 ? -32.413 8.252 39.376 1.00 86.94 175 GLU A C 1
ATOM 1392 O O . GLU A 1 175 ? -32.062 7.456 38.505 1.00 86.94 175 GLU A O 1
ATOM 1397 N N . ALA A 1 176 ? -31.536 9.049 39.998 1.00 83.19 176 ALA A N 1
ATOM 1398 C CA . ALA A 1 176 ? -30.112 9.095 39.657 1.00 83.19 176 ALA A CA 1
ATOM 1399 C C . ALA A 1 176 ? -29.406 7.744 39.884 1.00 83.19 176 ALA A C 1
ATOM 1401 O O . ALA A 1 176 ? -28.580 7.324 39.076 1.00 83.19 176 ALA A O 1
ATOM 1402 N N . LYS A 1 177 ? -29.756 7.015 40.955 1.00 87.75 177 LYS A N 1
ATOM 1403 C CA . LYS A 1 177 ? -29.219 5.668 41.211 1.00 87.75 177 LYS A CA 1
ATOM 1404 C C . LYS A 1 177 ? -29.679 4.650 40.164 1.00 87.75 177 LYS A C 1
ATOM 1406 O O . LYS A 1 177 ? -28.903 3.775 39.785 1.00 87.75 177 LYS A O 1
ATOM 1411 N N . LEU A 1 178 ? -30.926 4.742 39.703 1.00 87.75 178 LEU A N 1
ATOM 1412 C CA . LEU A 1 178 ? -31.438 3.886 38.633 1.00 87.75 178 LEU A CA 1
ATOM 1413 C C . LEU A 1 178 ? -30.735 4.189 37.302 1.00 87.75 178 LEU A C 1
ATOM 1415 O O . LEU A 1 178 ? -30.348 3.262 36.591 1.00 87.75 178 LEU A O 1
ATOM 1419 N N . GLU A 1 179 ? -30.508 5.468 36.998 1.00 87.44 179 GLU A N 1
ATOM 1420 C CA . GLU A 1 179 ? -29.728 5.890 35.833 1.00 87.44 179 GLU A CA 1
ATOM 1421 C C . GLU A 1 179 ? -28.279 5.378 35.898 1.00 87.44 179 GLU A C 1
ATOM 1423 O O . GLU A 1 179 ? -27.796 4.816 34.917 1.00 87.44 179 GLU A O 1
ATOM 1428 N N . TYR A 1 180 ? -27.615 5.470 37.056 1.00 88.62 180 TYR A N 1
ATOM 1429 C CA . TYR A 1 180 ? -26.282 4.894 37.278 1.00 88.62 180 TYR A CA 1
ATOM 1430 C C . TYR A 1 180 ? -26.238 3.390 36.975 1.00 88.62 180 TYR A C 1
ATOM 1432 O O . TYR A 1 180 ? -25.391 2.941 36.205 1.00 88.62 180 TYR A O 1
ATOM 1440 N N . LEU A 1 181 ? -27.165 2.606 37.538 1.00 88.12 181 LEU A N 1
ATOM 1441 C CA . LEU A 1 181 ? -27.203 1.154 37.326 1.00 88.12 181 LEU A CA 1
ATOM 1442 C C . LEU A 1 181 ? -27.440 0.798 35.851 1.00 88.12 181 LEU A C 1
ATOM 1444 O O . LEU A 1 181 ? -26.808 -0.123 35.330 1.00 88.12 181 LEU A O 1
ATOM 1448 N N . ASN A 1 182 ? -28.316 1.543 35.172 1.00 90.56 182 ASN A N 1
ATOM 1449 C CA . ASN A 1 182 ? -28.569 1.366 33.745 1.00 90.56 182 ASN A CA 1
ATOM 1450 C C . ASN A 1 182 ? -27.340 1.720 32.901 1.00 90.56 182 ASN A C 1
ATOM 1452 O O . ASN A 1 182 ? -26.977 0.943 32.020 1.00 90.56 182 ASN A O 1
ATOM 1456 N N . ASN A 1 183 ? -26.677 2.842 33.189 1.00 87.19 183 ASN A N 1
ATOM 1457 C CA . ASN A 1 183 ? -25.467 3.272 32.490 1.00 87.19 183 ASN A CA 1
ATOM 1458 C C . ASN A 1 183 ? -24.313 2.287 32.704 1.00 87.19 183 ASN A C 1
ATOM 1460 O O . ASN A 1 183 ? -23.640 1.936 31.744 1.00 87.19 183 ASN A O 1
ATOM 1464 N N . ASN A 1 184 ? -24.125 1.773 33.921 1.00 85.88 184 ASN A N 1
ATOM 1465 C CA . ASN A 1 184 ? -23.081 0.790 34.213 1.00 85.88 184 ASN A CA 1
ATOM 1466 C C . ASN A 1 184 ? -23.330 -0.530 33.455 1.00 85.88 184 ASN A C 1
ATOM 1468 O O . ASN A 1 184 ? -22.446 -1.040 32.766 1.00 85.88 184 ASN A O 1
ATOM 1472 N N . ARG A 1 185 ? -24.573 -1.036 33.469 1.00 90.31 185 ARG A N 1
ATOM 1473 C CA . ARG A 1 185 ? -24.952 -2.223 32.683 1.00 90.31 185 ARG A CA 1
ATOM 1474 C C . ARG A 1 185 ? -24.777 -1.998 31.180 1.00 90.31 185 ARG A C 1
ATOM 1476 O O . ARG A 1 185 ? -24.263 -2.876 30.491 1.00 90.31 185 ARG A O 1
ATOM 1483 N N . LEU A 1 186 ? -25.218 -0.850 30.668 1.00 88.75 186 LEU A N 1
ATOM 1484 C CA . LEU A 1 186 ? -25.077 -0.499 29.256 1.00 88.75 186 LEU A CA 1
ATOM 1485 C C . LEU A 1 186 ? -23.599 -0.396 28.863 1.00 88.75 186 LEU A C 1
ATOM 1487 O O . LEU A 1 186 ? -23.215 -0.942 27.835 1.00 88.75 186 LEU A O 1
ATOM 1491 N N . GLY A 1 187 ? -22.771 0.228 29.704 1.00 83.00 187 GLY A N 1
ATOM 1492 C CA . GLY A 1 187 ? -21.325 0.318 29.522 1.00 83.00 187 GLY A CA 1
ATOM 1493 C C . GLY A 1 187 ? -20.683 -1.059 29.384 1.00 83.00 187 GLY A C 1
ATOM 1494 O O . GLY A 1 187 ? -19.992 -1.301 28.405 1.00 83.00 187 GLY A O 1
ATOM 1495 N N . GLN A 1 188 ? -20.995 -2.000 30.282 1.00 86.69 188 GLN A N 1
ATOM 1496 C CA . GLN A 1 188 ? -20.477 -3.374 30.206 1.00 86.69 188 GLN A CA 1
ATOM 1497 C C . GLN A 1 188 ? -20.866 -4.094 28.907 1.00 86.69 188 GLN A C 1
ATOM 1499 O O . GLN A 1 188 ? -20.031 -4.766 28.301 1.00 86.69 188 GLN A O 1
ATOM 1504 N N . VAL A 1 189 ? -22.122 -3.955 28.470 1.00 91.06 189 VAL A N 1
ATOM 1505 C CA . VAL A 1 189 ? -22.600 -4.566 27.218 1.00 91.06 189 VAL A CA 1
ATOM 1506 C C . VAL A 1 189 ? -21.869 -3.975 26.014 1.00 91.06 189 VAL A C 1
ATOM 1508 O O . VAL A 1 189 ? -21.372 -4.728 25.179 1.00 91.06 189 VAL A O 1
ATOM 1511 N N . LEU A 1 190 ? -21.757 -2.647 25.945 1.00 85.94 190 LEU A N 1
ATOM 1512 C CA . LEU A 1 190 ? -21.077 -1.967 24.844 1.00 85.94 190 LEU A CA 1
ATOM 1513 C C . LEU A 1 190 ? -19.571 -2.252 24.838 1.00 85.94 190 LEU A C 1
ATOM 1515 O O . LEU A 1 190 ? -19.003 -2.436 23.768 1.00 85.94 190 LEU A O 1
ATOM 1519 N N . SER A 1 191 ? -18.924 -2.351 26.002 1.00 82.38 191 SER A N 1
ATOM 1520 C CA . SER A 1 191 ? -17.517 -2.755 26.102 1.00 82.38 191 SER A CA 1
ATOM 1521 C C . SER A 1 191 ? -17.296 -4.175 25.586 1.00 82.38 191 SER A C 1
ATOM 1523 O O . SER A 1 191 ? -16.351 -4.404 24.838 1.00 82.38 191 SER A O 1
ATOM 1525 N N . ALA A 1 192 ? -18.182 -5.122 25.916 1.00 85.75 192 ALA A N 1
ATOM 1526 C CA . ALA A 1 192 ? -18.099 -6.481 25.383 1.00 85.75 192 ALA A CA 1
ATOM 1527 C C . ALA A 1 192 ? -18.288 -6.512 23.854 1.00 85.75 192 ALA A C 1
ATOM 1529 O O . ALA A 1 192 ? -17.536 -7.191 23.154 1.00 85.75 192 ALA A O 1
ATOM 1530 N N . GLU A 1 193 ? -19.250 -5.743 23.332 1.00 88.44 193 GLU A N 1
ATOM 1531 C CA . GLU A 1 193 ? -19.457 -5.578 21.888 1.00 88.44 193 GLU A CA 1
ATOM 1532 C C . GLU A 1 193 ? -18.226 -4.961 21.207 1.00 88.44 193 GLU A C 1
ATOM 1534 O O . GLU A 1 193 ? -17.779 -5.448 20.169 1.00 88.44 193 GLU A O 1
ATOM 1539 N N . MET A 1 194 ? -17.632 -3.933 21.817 1.00 85.56 194 MET A N 1
ATOM 1540 C CA . MET A 1 194 ? -16.422 -3.273 21.332 1.00 85.56 194 MET A CA 1
ATOM 1541 C C . MET A 1 194 ? -15.262 -4.258 21.236 1.00 85.56 194 MET A C 1
ATOM 1543 O O . MET A 1 194 ? -14.630 -4.346 20.186 1.00 85.56 194 MET A O 1
ATOM 1547 N N . THR A 1 195 ? -14.998 -5.032 22.293 1.00 82.00 195 THR A N 1
ATOM 1548 C CA . THR A 1 195 ? -13.934 -6.043 22.290 1.00 82.00 195 THR A CA 1
ATOM 1549 C C . THR A 1 195 ? -14.122 -7.058 21.162 1.00 82.00 195 THR A C 1
ATOM 1551 O O . THR A 1 195 ? -13.148 -7.452 20.521 1.00 82.00 195 THR A O 1
ATOM 1554 N N . GLU A 1 196 ? -15.358 -7.480 20.897 1.00 87.62 196 GLU A N 1
ATOM 1555 C CA . GLU A 1 196 ? -15.650 -8.423 19.819 1.00 87.62 196 GLU A CA 1
ATOM 1556 C C . GLU A 1 196 ? -15.456 -7.791 18.432 1.00 87.62 196 GLU A C 1
ATOM 1558 O O . GLU A 1 196 ? -14.747 -8.357 17.598 1.00 87.62 196 GLU A O 1
ATOM 1563 N N . LYS A 1 197 ? -15.977 -6.577 18.203 1.00 85.69 197 LYS A N 1
ATOM 1564 C CA . LYS A 1 197 ? -15.761 -5.834 16.947 1.00 85.69 197 LYS A CA 1
ATOM 1565 C C . LYS A 1 197 ? -14.279 -5.577 16.675 1.00 85.69 197 LYS A C 1
ATOM 1567 O O . LYS A 1 197 ? -13.827 -5.723 15.543 1.00 85.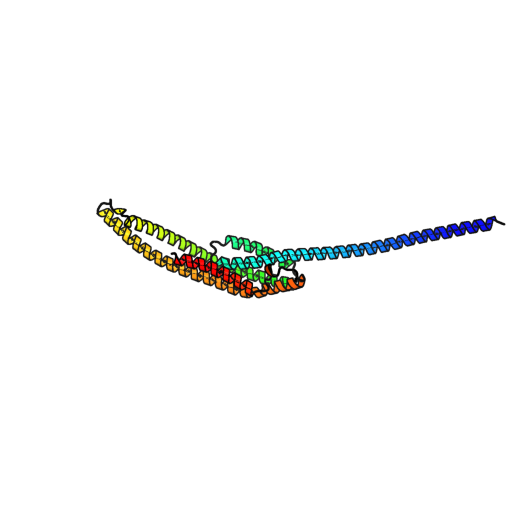69 197 LYS A O 1
ATOM 1572 N N . VAL A 1 198 ? -13.508 -5.251 17.710 1.00 81.81 198 VAL A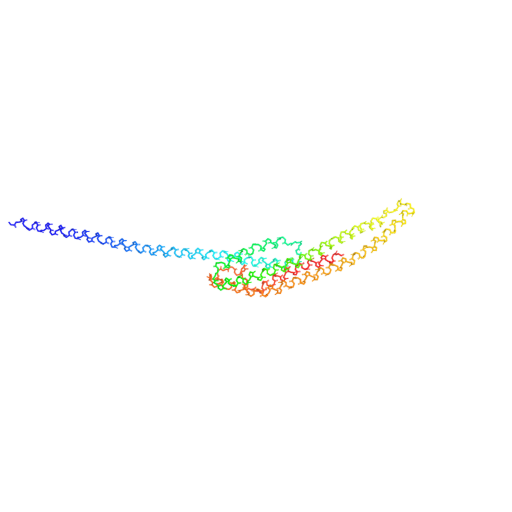 N 1
ATOM 1573 C CA . VAL A 1 198 ? -12.052 -5.067 17.633 1.00 81.81 198 VAL A CA 1
ATOM 1574 C C . VAL A 1 198 ? -11.349 -6.345 17.174 1.00 81.81 198 VAL A C 1
ATOM 1576 O O . VAL A 1 198 ? -10.513 -6.299 16.272 1.00 81.81 198 VAL A O 1
ATOM 1579 N N . LYS A 1 199 ? -11.690 -7.498 17.764 1.00 82.81 199 LYS A N 1
ATOM 1580 C CA . LYS A 1 199 ? -11.118 -8.794 17.366 1.00 82.81 199 LYS A CA 1
ATOM 1581 C C . LYS A 1 199 ? -11.451 -9.139 15.918 1.00 82.81 199 LYS A C 1
ATOM 1583 O O . LYS A 1 199 ? -10.575 -9.605 15.192 1.00 82.81 199 LYS A O 1
ATOM 1588 N N . GLN A 1 200 ? -12.695 -8.903 15.505 1.00 88.00 200 GLN A N 1
ATOM 1589 C CA . GLN A 1 200 ? -13.141 -9.140 14.132 1.00 88.00 200 GLN A CA 1
ATOM 1590 C C . GLN A 1 200 ? -12.387 -8.251 13.143 1.00 88.00 200 GLN A C 1
ATOM 1592 O O . GLN A 1 200 ? -11.817 -8.764 12.182 1.00 88.00 200 GLN A O 1
ATOM 1597 N N . LEU A 1 201 ? -12.299 -6.948 13.422 1.00 83.81 201 LEU A N 1
ATOM 1598 C CA . L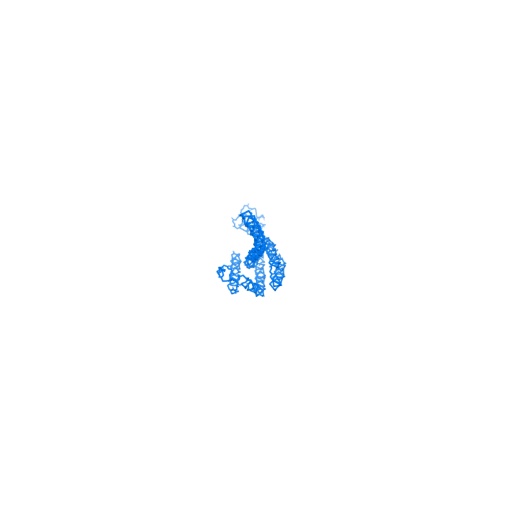EU A 1 201 ? -11.546 -6.001 12.603 1.00 83.81 201 LEU A CA 1
ATOM 1599 C C . LEU A 1 201 ? -10.080 -6.430 12.457 1.00 83.81 201 LEU A C 1
ATOM 1601 O O . LEU A 1 201 ? -9.561 -6.478 11.345 1.00 83.81 201 LEU A O 1
ATOM 1605 N N . PHE A 1 202 ? -9.429 -6.802 13.561 1.00 82.19 202 PHE A N 1
ATOM 1606 C CA . PHE A 1 202 ? -8.047 -7.277 13.540 1.00 82.19 202 PHE A CA 1
ATOM 1607 C C . PHE A 1 202 ? -7.878 -8.542 12.689 1.00 82.19 202 PHE A C 1
ATOM 1609 O O . PHE A 1 202 ? -6.933 -8.650 11.908 1.00 82.19 202 PHE A O 1
ATOM 1616 N N . HIS A 1 203 ? -8.799 -9.501 12.813 1.00 84.88 203 HIS A N 1
ATOM 1617 C CA . HIS A 1 203 ? -8.757 -10.730 12.025 1.00 84.88 203 HIS A CA 1
ATOM 1618 C C . HIS A 1 203 ? -8.901 -10.453 10.523 1.00 84.88 203 HIS A C 1
ATOM 1620 O O . HIS A 1 203 ? -8.186 -11.040 9.709 1.00 84.88 203 HIS A O 1
ATOM 1626 N N . GLU A 1 204 ? -9.786 -9.536 10.140 1.00 86.25 204 GLU A N 1
ATOM 1627 C CA . GLU A 1 204 ? -9.973 -9.170 8.737 1.00 86.25 204 GLU A CA 1
ATOM 1628 C C . GLU A 1 204 ? -8.797 -8.356 8.178 1.00 86.25 204 GLU A C 1
ATOM 1630 O O . GLU A 1 204 ? -8.355 -8.630 7.062 1.00 86.25 204 GLU A O 1
ATOM 1635 N N . GLN A 1 205 ? -8.221 -7.436 8.961 1.00 81.56 205 GLN A N 1
ATOM 1636 C CA . GLN A 1 205 ? -6.975 -6.745 8.607 1.00 81.56 205 GLN A CA 1
ATOM 1637 C C . GLN A 1 205 ? -5.827 -7.745 8.391 1.00 81.56 205 GLN A C 1
ATOM 1639 O O . GLN A 1 205 ? -5.092 -7.644 7.407 1.00 81.56 205 GLN A O 1
ATOM 1644 N N . GLN A 1 206 ? -5.706 -8.757 9.259 1.00 80.19 206 GLN A N 1
ATOM 1645 C CA . GLN A 1 206 ? -4.718 -9.826 9.108 1.00 80.19 206 GLN A CA 1
ATOM 1646 C C . GLN A 1 206 ? -4.950 -10.633 7.825 1.00 80.19 206 GLN A C 1
ATOM 1648 O O . GLN A 1 206 ? -4.003 -10.901 7.085 1.00 80.19 206 GLN A O 1
ATOM 1653 N N . LYS A 1 207 ? -6.202 -11.008 7.541 1.00 86.56 207 LYS A N 1
ATOM 1654 C CA . LYS A 1 207 ? -6.570 -11.749 6.329 1.00 86.56 207 LYS A CA 1
ATOM 1655 C C . LYS A 1 207 ? -6.245 -10.956 5.061 1.00 86.56 207 LYS A C 1
ATOM 1657 O O . LYS A 1 207 ? -5.680 -11.523 4.126 1.00 86.56 207 LYS A O 1
ATOM 1662 N N . LEU A 1 208 ? -6.567 -9.660 5.040 1.00 85.06 208 LEU A N 1
ATOM 1663 C CA . LEU A 1 208 ? -6.217 -8.759 3.942 1.00 85.06 208 LEU A CA 1
ATOM 1664 C C . LEU A 1 208 ? -4.700 -8.736 3.737 1.00 85.06 208 LEU A C 1
ATOM 1666 O O . LEU A 1 208 ? -4.229 -8.976 2.629 1.00 85.06 208 LEU A O 1
ATOM 1670 N N . ALA A 1 209 ? -3.933 -8.517 4.802 1.00 76.94 209 ALA A N 1
ATOM 1671 C CA . ALA A 1 209 ? -2.481 -8.449 4.714 1.00 76.94 209 ALA A CA 1
ATOM 1672 C C . ALA A 1 209 ? -1.844 -9.757 4.221 1.00 76.94 209 ALA A C 1
ATOM 1674 O O . ALA A 1 209 ? -0.981 -9.719 3.347 1.00 76.94 209 ALA A O 1
ATOM 1675 N N . MET A 1 210 ? -2.294 -10.910 4.727 1.00 80.56 210 MET A N 1
ATOM 1676 C CA . MET A 1 210 ? -1.808 -12.217 4.271 1.00 80.56 210 MET A CA 1
ATOM 1677 C C . MET A 1 210 ? -2.070 -12.425 2.779 1.00 80.56 210 MET A C 1
ATOM 1679 O O . MET A 1 210 ? -1.173 -12.838 2.053 1.00 80.56 210 MET A O 1
ATOM 1683 N N . TYR A 1 211 ? -3.265 -12.072 2.301 1.00 86.69 211 TYR A N 1
ATOM 1684 C CA . TYR A 1 211 ? -3.577 -12.161 0.878 1.00 86.69 211 TYR A CA 1
ATOM 1685 C C . TYR A 1 211 ? -2.679 -11.251 0.027 1.00 86.69 211 TYR A C 1
ATOM 1687 O O . TYR A 1 211 ? -2.199 -11.668 -1.026 1.00 86.69 211 TYR A O 1
ATOM 1695 N N . LEU A 1 212 ? -2.434 -10.013 0.473 1.00 83.44 212 LEU A N 1
ATOM 1696 C CA . LEU A 1 212 ? -1.564 -9.075 -0.242 1.00 83.44 212 LEU A CA 1
ATOM 1697 C C . LEU A 1 212 ? -0.118 -9.575 -0.303 1.00 83.44 212 LEU A C 1
ATOM 1699 O O . LEU A 1 212 ? 0.503 -9.473 -1.358 1.00 83.44 212 LEU A O 1
ATOM 1703 N N . LEU A 1 213 ? 0.387 -10.145 0.793 1.00 76.69 213 LEU A N 1
ATOM 1704 C CA . LEU A 1 213 ? 1.705 -10.773 0.864 1.00 76.69 213 LEU A CA 1
ATOM 1705 C C . LEU A 1 213 ? 1.820 -11.958 -0.100 1.00 76.69 213 LEU A C 1
ATOM 1707 O O . LEU A 1 213 ? 2.722 -11.979 -0.935 1.00 76.69 213 LEU A O 1
ATOM 1711 N N . ASP A 1 214 ? 0.882 -12.903 -0.034 1.00 82.25 214 ASP A N 1
ATOM 1712 C CA . ASP A 1 214 ? 0.887 -14.099 -0.882 1.00 82.25 214 ASP A CA 1
ATOM 1713 C C . ASP A 1 214 ? 0.771 -13.735 -2.369 1.00 82.25 214 ASP A C 1
ATOM 1715 O O . ASP A 1 214 ? 1.455 -14.295 -3.229 1.00 82.25 214 ASP A O 1
ATOM 1719 N N . TYR A 1 215 ? -0.081 -12.762 -2.700 1.00 85.56 215 TYR A N 1
ATOM 1720 C CA . TYR A 1 215 ? -0.213 -12.302 -4.075 1.00 85.56 215 TYR A CA 1
ATOM 1721 C C . TYR A 1 215 ? 1.039 -11.557 -4.546 1.00 85.56 215 TYR A C 1
ATOM 1723 O O . TYR A 1 215 ? 1.458 -11.723 -5.694 1.00 85.56 215 TYR A O 1
ATOM 1731 N N . PHE A 1 216 ? 1.655 -10.750 -3.681 1.00 78.50 216 PHE A N 1
ATOM 1732 C CA . PHE A 1 216 ? 2.904 -10.075 -4.006 1.00 78.50 216 PHE A CA 1
ATOM 1733 C C . PHE A 1 216 ? 4.032 -11.084 -4.277 1.00 78.50 216 PHE A C 1
ATOM 1735 O O . PHE A 1 216 ? 4.752 -10.950 -5.270 1.00 78.50 216 PHE A O 1
ATOM 1742 N N . ASP A 1 217 ? 4.128 -12.146 -3.473 1.00 75.25 217 ASP A N 1
ATOM 1743 C CA . ASP A 1 217 ? 5.063 -13.254 -3.695 1.00 75.25 217 ASP A CA 1
ATOM 1744 C C . ASP A 1 217 ? 4.881 -13.860 -5.100 1.00 75.25 217 ASP A C 1
ATOM 1746 O O . ASP A 1 217 ? 5.869 -14.080 -5.807 1.00 75.25 217 ASP A O 1
ATOM 1750 N N . ASN A 1 218 ? 3.638 -14.026 -5.565 1.00 79.88 218 ASN A N 1
ATOM 1751 C CA . ASN A 1 218 ? 3.346 -14.562 -6.902 1.00 79.88 218 ASN A CA 1
ATOM 1752 C C . ASN A 1 218 ? 3.834 -13.658 -8.048 1.00 79.88 218 ASN A C 1
ATOM 1754 O O . ASN A 1 218 ? 4.212 -14.156 -9.110 1.00 79.88 218 ASN A O 1
ATOM 1758 N N . ILE A 1 219 ? 3.856 -12.337 -7.853 1.00 82.38 219 ILE A N 1
ATOM 1759 C CA . ILE A 1 219 ? 4.289 -11.375 -8.883 1.00 82.38 219 ILE A CA 1
ATOM 1760 C C . ILE A 1 219 ? 5.758 -10.957 -8.735 1.00 82.38 219 ILE A C 1
ATOM 1762 O O . ILE A 1 219 ? 6.331 -10.371 -9.655 1.00 82.38 219 ILE A O 1
ATOM 1766 N N . SER A 1 220 ? 6.412 -11.316 -7.629 1.00 76.12 220 SER A N 1
ATOM 1767 C CA . SER A 1 220 ? 7.841 -11.064 -7.396 1.00 76.12 220 SER A CA 1
ATOM 1768 C C . SER A 1 220 ? 8.739 -11.690 -8.476 1.00 76.12 220 SER A C 1
ATOM 1770 O O . SER A 1 220 ? 9.773 -11.126 -8.843 1.00 76.12 220 SER A O 1
ATOM 1772 N N . GLY A 1 221 ? 8.333 -12.830 -9.050 1.00 75.56 221 GLY A N 1
ATOM 1773 C CA . GLY A 1 221 ? 9.020 -13.476 -10.173 1.00 75.56 221 GLY A CA 1
ATOM 1774 C C . GLY A 1 221 ? 8.971 -12.658 -11.467 1.00 75.56 221 GLY A C 1
ATOM 1775 O O . GLY A 1 221 ? 9.969 -12.580 -12.192 1.00 75.56 221 GLY A O 1
ATOM 1776 N N . LEU A 1 222 ? 7.841 -11.994 -11.737 1.00 81.00 222 LEU A N 1
ATOM 1777 C CA . LEU A 1 222 ? 7.690 -11.060 -12.859 1.00 81.00 222 LEU A CA 1
ATOM 1778 C C . LEU A 1 222 ? 8.598 -9.843 -12.670 1.00 81.00 222 LEU A C 1
ATOM 1780 O O . LEU A 1 222 ? 9.360 -9.514 -13.578 1.00 81.00 222 LEU A O 1
ATOM 1784 N N . ILE A 1 223 ? 8.588 -9.245 -11.474 1.00 79.12 223 ILE A N 1
ATOM 1785 C CA . ILE A 1 223 ? 9.473 -8.128 -11.107 1.00 79.12 223 ILE A CA 1
ATOM 1786 C C . ILE A 1 223 ? 10.944 -8.521 -11.310 1.00 79.12 223 ILE A C 1
ATOM 1788 O O . ILE A 1 223 ? 11.693 -7.804 -11.973 1.00 79.12 223 ILE A O 1
ATOM 1792 N N . GLY A 1 224 ? 11.344 -9.698 -10.821 1.00 75.69 224 GLY A N 1
ATOM 1793 C CA . GLY A 1 224 ? 12.704 -10.210 -10.983 1.00 75.69 224 GLY A CA 1
ATOM 1794 C C . GLY A 1 224 ? 13.092 -10.462 -12.445 1.00 75.69 224 GLY A C 1
ATOM 1795 O O . GLY A 1 224 ? 14.231 -10.206 -12.831 1.00 75.69 224 GLY A O 1
ATOM 1796 N N . THR A 1 225 ? 12.158 -10.926 -13.279 1.00 79.56 225 THR A N 1
ATOM 1797 C CA . THR A 1 225 ? 12.391 -11.148 -14.719 1.00 79.56 225 THR A CA 1
ATOM 1798 C C . THR A 1 225 ? 12.609 -9.833 -15.457 1.00 79.56 225 THR A C 1
ATOM 1800 O O . THR A 1 225 ? 13.577 -9.702 -16.203 1.00 79.56 225 THR A O 1
ATOM 1803 N N . ILE A 1 226 ? 11.742 -8.853 -15.201 1.00 78.50 226 ILE A N 1
ATOM 1804 C CA . ILE A 1 226 ? 11.843 -7.495 -15.738 1.00 78.50 226 ILE A CA 1
ATOM 1805 C C . ILE A 1 226 ? 13.213 -6.911 -15.370 1.00 78.50 226 ILE A C 1
ATOM 1807 O O . ILE A 1 226 ? 13.976 -6.504 -16.242 1.00 78.50 226 ILE A O 1
ATOM 1811 N N . TYR A 1 227 ? 13.580 -6.985 -14.090 1.00 75.06 227 TYR A N 1
ATOM 1812 C CA . TYR A 1 227 ? 14.853 -6.488 -13.576 1.00 75.06 227 TYR A CA 1
ATOM 1813 C C . TYR A 1 227 ? 16.080 -7.163 -14.222 1.00 75.06 227 TYR A C 1
ATOM 1815 O O . TYR A 1 227 ? 17.043 -6.488 -14.591 1.00 75.06 227 TYR A O 1
ATOM 1823 N N . LYS A 1 228 ? 16.053 -8.492 -14.404 1.00 75.50 228 LYS A N 1
ATOM 1824 C CA . LYS A 1 228 ? 17.130 -9.239 -15.083 1.00 75.50 228 LYS A CA 1
ATOM 1825 C C . LYS A 1 228 ? 17.281 -8.842 -16.549 1.00 75.50 228 LYS A C 1
ATOM 1827 O O . LYS A 1 228 ? 18.412 -8.685 -17.002 1.00 75.50 228 LYS A O 1
ATOM 1832 N N . GLY A 1 229 ? 16.169 -8.662 -17.261 1.00 74.75 229 GLY A N 1
ATOM 1833 C CA . GLY A 1 229 ? 16.181 -8.168 -18.638 1.00 74.75 229 GLY A CA 1
ATOM 1834 C C . GLY A 1 229 ? 16.886 -6.822 -18.744 1.00 74.75 229 GLY A C 1
ATOM 1835 O O . GLY A 1 229 ? 17.809 -6.657 -19.531 1.00 74.75 229 GLY A O 1
ATOM 1836 N N . PHE A 1 230 ? 16.578 -5.906 -17.829 1.00 73.44 230 PHE A N 1
ATOM 1837 C CA . PHE A 1 230 ? 17.257 -4.617 -17.790 1.00 73.44 230 PHE A CA 1
ATOM 1838 C C . PHE A 1 230 ? 18.735 -4.708 -17.404 1.00 73.44 230 PHE A C 1
ATOM 1840 O O . PHE A 1 230 ? 19.562 -4.003 -17.980 1.00 73.44 230 PHE A O 1
ATOM 1847 N N . ARG A 1 231 ? 19.115 -5.588 -16.468 1.00 71.56 231 ARG A N 1
ATOM 1848 C CA . ARG A 1 231 ? 20.541 -5.842 -16.187 1.00 71.56 231 ARG A CA 1
ATOM 1849 C C . ARG A 1 231 ? 21.306 -6.259 -17.442 1.00 71.56 231 ARG A C 1
ATOM 1851 O O . ARG A 1 231 ? 22.429 -5.788 -17.629 1.00 71.56 231 ARG A O 1
ATOM 1858 N N . ALA A 1 232 ? 20.692 -7.082 -18.291 1.00 72.44 232 ALA A N 1
ATOM 1859 C CA . ALA A 1 232 ? 21.266 -7.480 -19.570 1.00 72.44 232 ALA A CA 1
ATOM 1860 C C . ALA A 1 232 ? 21.337 -6.305 -20.564 1.00 72.44 232 ALA A C 1
ATOM 1862 O O . ALA A 1 232 ? 22.393 -6.086 -21.154 1.00 72.44 232 ALA A O 1
ATOM 1863 N N . ASP A 1 233 ? 20.272 -5.506 -20.682 1.00 68.75 233 ASP A N 1
ATOM 1864 C CA . ASP A 1 233 ? 20.191 -4.394 -21.645 1.00 68.75 233 ASP A CA 1
ATOM 1865 C C . ASP A 1 233 ? 21.177 -3.251 -21.357 1.00 68.75 233 ASP A C 1
ATOM 1867 O O . ASP A 1 233 ? 21.645 -2.571 -22.274 1.00 68.75 233 ASP A O 1
ATOM 1871 N N . PHE A 1 234 ? 21.501 -3.019 -20.082 1.00 68.38 234 PHE A N 1
ATOM 1872 C CA . PHE A 1 234 ? 22.327 -1.886 -19.653 1.00 68.38 234 PHE A CA 1
ATOM 1873 C C . PHE A 1 234 ? 23.734 -2.274 -19.162 1.00 68.38 234 PHE A C 1
ATOM 1875 O O . PHE A 1 234 ? 24.499 -1.381 -18.796 1.00 68.38 234 PHE A O 1
ATOM 1882 N N . GLY A 1 235 ? 24.095 -3.565 -19.146 1.00 61.56 235 GLY A N 1
ATOM 1883 C CA . GLY A 1 235 ? 25.434 -4.032 -18.747 1.00 61.56 235 GLY A CA 1
ATOM 1884 C C . GLY A 1 235 ? 25.784 -3.705 -17.289 1.00 61.56 235 GLY A C 1
ATOM 1885 O O . GLY A 1 235 ? 26.794 -3.064 -17.001 1.00 61.56 235 GLY A O 1
ATOM 1886 N N . LEU A 1 236 ? 24.907 -4.084 -16.362 1.00 54.12 236 LEU A N 1
ATOM 1887 C CA . LEU A 1 236 ? 24.872 -3.528 -15.009 1.00 54.12 236 LEU A CA 1
ATOM 1888 C C . LEU A 1 236 ? 25.609 -4.358 -13.944 1.00 54.12 236 LEU A C 1
ATOM 1890 O O . LEU A 1 236 ? 24.981 -4.880 -13.029 1.00 54.12 236 LEU A O 1
ATOM 1894 N N . ASP A 1 237 ? 26.942 -4.342 -13.999 1.00 51.44 237 ASP A N 1
ATOM 1895 C CA . ASP A 1 237 ? 27.803 -4.407 -12.796 1.00 51.44 237 ASP A CA 1
ATOM 1896 C C . ASP A 1 237 ? 27.942 -3.014 -12.121 1.00 51.44 237 ASP A C 1
ATOM 1898 O O . ASP A 1 237 ? 28.617 -2.849 -11.110 1.00 51.44 237 ASP A O 1
ATOM 1902 N N . LEU A 1 238 ? 27.298 -1.980 -12.684 1.00 44.12 238 LEU A N 1
ATOM 1903 C CA . LEU A 1 238 ? 27.435 -0.559 -12.317 1.00 44.12 238 LEU A CA 1
ATOM 1904 C C . LEU A 1 238 ? 26.356 -0.021 -11.361 1.00 44.12 238 LEU A C 1
ATOM 1906 O O . LEU A 1 238 ? 26.322 1.184 -11.100 1.00 44.12 238 LEU A O 1
ATOM 1910 N N . PHE A 1 239 ? 25.453 -0.865 -10.861 1.00 49.41 239 PHE A N 1
ATOM 1911 C CA . PHE A 1 239 ? 24.470 -0.441 -9.864 1.00 49.41 239 PHE A CA 1
ATOM 1912 C C . PHE A 1 239 ? 24.986 -0.681 -8.454 1.00 49.41 239 PHE A C 1
ATOM 1914 O O . PHE A 1 239 ? 25.596 -1.708 -8.171 1.00 49.41 239 PHE A O 1
ATOM 1921 N N . ASP A 1 240 ? 24.703 0.267 -7.562 1.00 50.50 240 ASP A N 1
ATOM 1922 C CA . ASP A 1 240 ? 24.865 0.085 -6.126 1.00 50.50 240 ASP A CA 1
ATOM 1923 C C . ASP A 1 240 ? 23.991 -1.103 -5.698 1.00 50.50 240 ASP A C 1
ATOM 1925 O O . ASP A 1 240 ? 22.777 -0.977 -5.506 1.00 50.50 240 ASP A O 1
ATOM 1929 N N . SER A 1 241 ? 24.619 -2.281 -5.640 1.00 50.75 241 SER A N 1
ATOM 1930 C CA . SER A 1 241 ? 24.005 -3.562 -5.270 1.00 50.75 241 SER A CA 1
ATOM 1931 C C . SER A 1 241 ? 23.226 -3.482 -3.954 1.00 50.75 241 SER A C 1
ATOM 1933 O O . SER A 1 241 ? 22.314 -4.261 -3.723 1.00 50.75 241 SER A O 1
ATOM 1935 N N . ASN A 1 242 ? 23.501 -2.484 -3.115 1.00 51.22 242 ASN A N 1
ATOM 1936 C CA . ASN A 1 242 ? 22.818 -2.311 -1.841 1.00 51.22 242 ASN A CA 1
ATOM 1937 C C . ASN A 1 242 ? 21.498 -1.526 -1.934 1.00 51.22 242 ASN A C 1
ATOM 1939 O O . ASN A 1 242 ? 20.662 -1.658 -1.042 1.00 51.22 242 ASN A O 1
ATOM 1943 N N . ARG A 1 243 ? 21.287 -0.694 -2.967 1.00 49.44 243 ARG A N 1
ATOM 1944 C CA . ARG A 1 243 ? 20.079 0.154 -3.088 1.00 49.44 243 ARG A CA 1
ATOM 1945 C C . ARG A 1 243 ? 19.003 -0.412 -4.003 1.00 49.44 243 ARG A C 1
ATOM 1947 O O . ARG A 1 243 ? 17.825 -0.191 -3.749 1.00 49.44 243 ARG A O 1
ATOM 1954 N N . HIS A 1 244 ? 19.402 -1.102 -5.066 1.00 50.50 244 HIS A N 1
ATOM 1955 C CA . HIS A 1 244 ? 18.482 -1.481 -6.141 1.00 50.50 244 HIS A CA 1
ATOM 1956 C C . HIS A 1 244 ? 18.580 -2.958 -6.514 1.00 50.50 244 HIS A C 1
ATOM 1958 O O . HIS A 1 244 ? 18.106 -3.335 -7.585 1.00 50.50 244 HIS A O 1
ATOM 1964 N N . ASP A 1 245 ? 19.200 -3.800 -5.682 1.00 54.34 245 ASP A N 1
ATOM 1965 C CA . ASP A 1 245 ? 19.206 -5.243 -5.910 1.00 54.34 245 ASP A CA 1
ATOM 1966 C C . ASP A 1 245 ? 17.897 -5.887 -5.434 1.00 54.34 245 ASP A C 1
ATOM 1968 O O . ASP A 1 245 ? 17.798 -6.491 -4.371 1.00 54.34 245 ASP A O 1
ATOM 1972 N N . LEU A 1 246 ? 16.871 -5.746 -6.274 1.00 53.59 246 LEU A N 1
ATOM 1973 C CA . LEU A 1 246 ? 15.592 -6.448 -6.139 1.00 53.59 246 LEU A CA 1
ATOM 1974 C C . LEU A 1 246 ? 15.664 -7.887 -6.665 1.00 53.59 246 LEU A C 1
ATOM 1976 O O . LEU A 1 246 ? 14.642 -8.572 -6.719 1.00 53.59 246 LEU A O 1
ATOM 1980 N N . SER A 1 247 ? 16.848 -8.353 -7.093 1.00 49.50 247 SER A N 1
ATOM 1981 C CA . SER A 1 247 ? 17.037 -9.766 -7.427 1.00 49.50 247 SER A CA 1
ATOM 1982 C C . SER A 1 247 ? 17.071 -10.637 -6.171 1.00 49.50 247 SER A C 1
ATOM 1984 O O . SER A 1 247 ? 16.756 -11.825 -6.252 1.00 49.50 247 SER A O 1
ATOM 1986 N N . ASP A 1 248 ? 17.334 -10.032 -5.007 1.00 59.25 248 ASP A N 1
ATOM 1987 C CA . ASP A 1 248 ? 17.190 -10.671 -3.705 1.00 59.25 248 ASP A CA 1
ATOM 1988 C C . ASP A 1 248 ? 15.733 -10.613 -3.212 1.00 59.25 248 ASP A C 1
ATOM 1990 O O . ASP A 1 248 ? 15.356 -9.874 -2.298 1.00 59.25 248 ASP A O 1
ATOM 1994 N N . GLN A 1 249 ? 14.892 -11.430 -3.852 1.00 56.16 249 GLN A N 1
ATOM 1995 C CA . GLN A 1 249 ? 13.488 -11.639 -3.480 1.00 56.16 249 GLN A CA 1
ATOM 1996 C C . GLN A 1 249 ? 13.311 -11.989 -1.990 1.00 56.16 249 GLN A C 1
ATOM 1998 O O . GLN A 1 249 ? 12.254 -11.725 -1.417 1.00 56.16 249 GLN A O 1
ATOM 2003 N N . ILE A 1 250 ? 14.338 -12.559 -1.347 1.00 59.47 250 ILE A N 1
ATOM 2004 C CA . ILE A 1 250 ? 14.313 -12.943 0.067 1.00 59.47 250 ILE A CA 1
ATOM 2005 C C . ILE A 1 250 ? 14.388 -11.700 0.956 1.00 59.47 250 ILE A C 1
ATOM 2007 O O . ILE A 1 250 ? 13.575 -11.564 1.874 1.00 59.47 250 ILE A O 1
ATOM 2011 N N . ASN A 1 251 ? 15.305 -10.770 0.671 1.00 62.53 251 ASN A N 1
ATOM 2012 C CA . ASN A 1 251 ? 15.386 -9.497 1.398 1.00 62.53 251 ASN A CA 1
ATOM 2013 C C . ASN A 1 251 ? 14.111 -8.671 1.237 1.00 62.53 251 ASN A C 1
ATOM 2015 O O . ASN A 1 251 ? 13.636 -8.063 2.198 1.00 62.53 251 ASN A O 1
ATOM 2019 N N . LEU A 1 252 ? 13.538 -8.703 0.034 1.00 57.69 252 LEU A N 1
ATOM 2020 C CA . LEU A 1 252 ? 12.299 -8.011 -0.283 1.00 57.69 252 LEU A CA 1
ATOM 2021 C C . LEU A 1 252 ? 11.135 -8.556 0.558 1.00 57.69 252 LEU A C 1
ATOM 2023 O O . LEU A 1 252 ? 10.502 -7.840 1.330 1.00 57.69 252 LEU A O 1
ATOM 2027 N N . LYS A 1 253 ? 10.954 -9.878 0.548 1.00 62.94 253 LYS A N 1
ATOM 2028 C CA . LYS A 1 253 ? 9.979 -10.565 1.403 1.00 62.94 253 LYS A CA 1
ATOM 2029 C C . LYS A 1 253 ? 10.193 -10.287 2.894 1.00 62.94 253 LYS A C 1
ATOM 2031 O O . LYS A 1 253 ? 9.228 -10.136 3.646 1.00 62.94 253 LYS A O 1
ATOM 2036 N N . HIS A 1 254 ? 11.443 -10.232 3.349 1.00 67.62 254 HIS A N 1
ATOM 2037 C CA . HIS A 1 254 ? 11.760 -9.950 4.748 1.00 67.62 254 HIS A CA 1
ATOM 2038 C C . HIS A 1 254 ? 11.309 -8.545 5.167 1.00 67.62 254 HIS A C 1
ATOM 2040 O O . HIS A 1 254 ? 10.735 -8.383 6.245 1.00 67.62 254 HIS A O 1
ATOM 2046 N N . LYS A 1 255 ? 11.511 -7.542 4.308 1.00 64.44 255 LYS A N 1
ATOM 2047 C CA . LYS A 1 255 ? 11.140 -6.151 4.584 1.00 64.44 255 LYS A CA 1
ATOM 2048 C C . LYS A 1 255 ? 9.622 -5.953 4.643 1.00 64.44 255 LYS A C 1
ATOM 2050 O O . LYS A 1 255 ? 9.152 -5.307 5.579 1.00 64.44 255 LYS A O 1
ATOM 2055 N N . ILE A 1 256 ? 8.854 -6.576 3.741 1.00 62.06 256 ILE A N 1
ATOM 2056 C CA . ILE A 1 256 ? 7.381 -6.531 3.810 1.00 62.06 256 ILE A CA 1
ATOM 2057 C C . ILE A 1 256 ? 6.887 -7.185 5.099 1.00 62.06 256 ILE A C 1
ATOM 2059 O O . ILE A 1 256 ? 6.090 -6.597 5.827 1.00 62.06 256 ILE A O 1
ATOM 2063 N N . ASN A 1 257 ? 7.402 -8.377 5.416 1.00 66.75 257 ASN A N 1
ATOM 2064 C CA . ASN A 1 257 ? 7.035 -9.082 6.640 1.00 66.75 257 ASN A CA 1
ATOM 2065 C C . ASN A 1 257 ? 7.366 -8.270 7.893 1.00 66.75 257 ASN A C 1
ATOM 2067 O O . ASN A 1 257 ? 6.587 -8.282 8.841 1.00 66.75 257 ASN A O 1
ATOM 2071 N N . LYS A 1 258 ? 8.491 -7.549 7.900 1.00 74.69 258 LYS A N 1
ATOM 2072 C CA . LYS A 1 258 ? 8.874 -6.675 9.008 1.00 74.69 258 LYS A CA 1
ATOM 2073 C C . LYS A 1 258 ? 7.892 -5.515 9.176 1.00 74.69 258 LYS A C 1
ATOM 2075 O O . LYS A 1 258 ? 7.335 -5.371 10.259 1.00 74.69 258 LYS A O 1
ATOM 2080 N N . ASN A 1 259 ? 7.635 -4.743 8.117 1.00 66.69 259 ASN A N 1
ATOM 2081 C CA . ASN A 1 259 ? 6.690 -3.620 8.167 1.00 66.69 259 ASN A CA 1
ATOM 2082 C C . ASN A 1 259 ? 5.286 -4.090 8.583 1.00 66.69 259 ASN A C 1
ATOM 2084 O O . ASN A 1 259 ? 4.612 -3.432 9.372 1.00 66.69 259 ASN A O 1
ATOM 2088 N N . PHE A 1 260 ? 4.871 -5.264 8.101 1.00 66.50 260 PHE A N 1
ATOM 2089 C CA . PHE A 1 260 ? 3.626 -5.907 8.506 1.00 66.50 260 PHE A CA 1
ATOM 2090 C C . PHE A 1 260 ? 3.615 -6.274 9.996 1.00 66.50 260 PHE A C 1
ATOM 2092 O O . PHE A 1 260 ? 2.646 -5.985 10.695 1.00 66.50 260 PHE A O 1
ATOM 2099 N N . GLN A 1 261 ? 4.676 -6.908 10.505 1.00 71.81 261 GLN A N 1
ATOM 2100 C CA . GLN A 1 261 ? 4.764 -7.274 11.920 1.00 71.81 261 GLN A CA 1
ATOM 2101 C C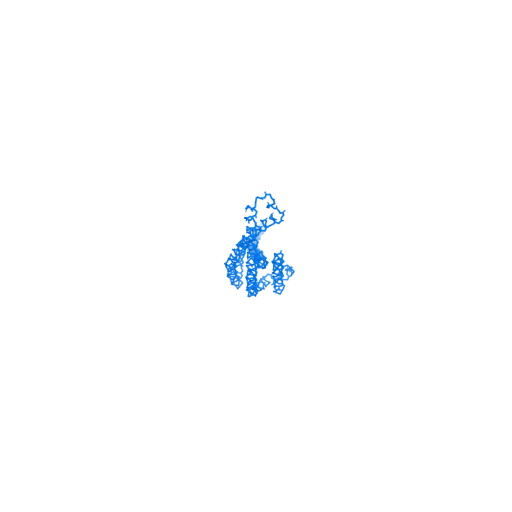 . GLN A 1 261 ? 4.771 -6.051 12.837 1.00 71.81 261 GLN A C 1
ATOM 2103 O O . GLN A 1 261 ? 4.152 -6.102 13.897 1.00 71.81 261 GLN A O 1
ATOM 2108 N N . GLU A 1 262 ? 5.426 -4.965 12.428 1.00 74.62 262 GLU A N 1
ATOM 2109 C CA . GLU A 1 262 ? 5.408 -3.688 13.146 1.00 74.62 262 GLU A CA 1
ATOM 2110 C C . GLU A 1 262 ? 3.984 -3.112 13.187 1.00 74.62 262 GLU A C 1
ATOM 2112 O O . GLU A 1 262 ? 3.441 -2.902 14.272 1.00 74.62 262 GLU A O 1
ATOM 2117 N N . ALA A 1 263 ? 3.321 -2.994 12.032 1.00 63.78 263 ALA A N 1
ATOM 2118 C CA . ALA A 1 263 ? 1.950 -2.493 11.934 1.00 63.78 263 ALA A CA 1
ATOM 2119 C C . ALA A 1 263 ? 0.937 -3.331 12.744 1.00 63.78 263 ALA A C 1
ATOM 2121 O O . ALA A 1 263 ? 0.079 -2.796 13.452 1.00 63.78 263 ALA A O 1
ATOM 2122 N N . MET A 1 264 ? 1.051 -4.660 12.689 1.00 65.62 264 MET A N 1
ATOM 2123 C CA . MET A 1 264 ? 0.193 -5.568 13.456 1.00 65.62 264 MET A CA 1
ATOM 2124 C C . MET A 1 264 ? 0.523 -5.579 14.948 1.00 65.62 264 MET A C 1
ATOM 2126 O O . MET A 1 264 ? -0.374 -5.776 15.772 1.00 65.62 264 MET A O 1
ATOM 2130 N N . GLY A 1 265 ? 1.791 -5.379 15.309 1.00 71.25 265 GLY A N 1
ATOM 2131 C CA . GLY A 1 265 ? 2.231 -5.213 16.690 1.00 71.25 265 GLY A CA 1
ATOM 2132 C C . GLY A 1 265 ? 1.591 -3.984 17.326 1.00 71.25 265 GLY A C 1
ATOM 2133 O O . GLY A 1 265 ? 0.997 -4.088 18.401 1.00 71.25 265 GLY A O 1
ATOM 2134 N N . ASP A 1 266 ? 1.614 -2.855 16.620 1.00 68.12 266 ASP A N 1
ATOM 2135 C CA . ASP A 1 266 ? 0.980 -1.610 17.054 1.00 68.12 266 ASP A CA 1
ATOM 2136 C C . ASP A 1 266 ? -0.537 -1.761 17.196 1.00 68.12 266 ASP A C 1
ATOM 2138 O O . ASP A 1 266 ? -1.112 -1.365 18.216 1.00 68.12 266 ASP A O 1
ATOM 2142 N N . ALA A 1 267 ? -1.187 -2.415 16.227 1.00 60.34 267 ALA A N 1
ATOM 2143 C CA . ALA A 1 267 ? -2.609 -2.729 16.310 1.00 60.34 267 ALA A CA 1
ATOM 2144 C C . ALA A 1 267 ? -2.920 -3.592 17.547 1.00 60.34 267 ALA A C 1
ATOM 2146 O O . ALA A 1 267 ? -3.786 -3.243 18.345 1.00 60.34 267 ALA A O 1
ATOM 2147 N N . LYS A 1 268 ? -2.171 -4.677 17.775 1.00 64.06 268 LYS A N 1
ATOM 2148 C CA . LYS A 1 268 ? -2.362 -5.581 18.922 1.00 64.06 268 LYS A CA 1
ATOM 2149 C C . LYS A 1 268 ? -2.129 -4.896 20.272 1.00 64.06 268 LYS A C 1
ATOM 2151 O O . LYS A 1 268 ? -2.853 -5.176 21.231 1.00 64.06 268 LYS A O 1
ATOM 2156 N N . ASN A 1 269 ? -1.146 -4.004 20.357 1.00 70.31 269 ASN A N 1
ATOM 2157 C CA . ASN A 1 269 ? -0.897 -3.206 21.557 1.00 70.31 269 ASN A CA 1
ATOM 2158 C C . ASN A 1 269 ? -2.075 -2.276 21.855 1.00 70.31 269 ASN A C 1
ATOM 2160 O O . ASN A 1 269 ? -2.525 -2.219 22.996 1.00 70.31 269 ASN A O 1
ATOM 2164 N N . LYS A 1 270 ? -2.638 -1.633 20.824 1.00 63.06 270 LYS A N 1
ATOM 2165 C CA . LYS A 1 270 ? -3.822 -0.774 20.951 1.00 63.06 270 LYS A CA 1
ATOM 2166 C C . LYS A 1 270 ? -5.044 -1.543 21.464 1.00 63.06 270 LYS A C 1
ATOM 2168 O O . LYS A 1 270 ? -5.767 -1.039 22.314 1.00 63.06 270 LYS A O 1
ATOM 2173 N N . ILE A 1 271 ? -5.231 -2.784 21.008 1.00 58.06 271 ILE A N 1
ATOM 2174 C CA . ILE A 1 271 ? -6.278 -3.691 21.514 1.00 58.06 271 ILE A CA 1
ATOM 2175 C C . ILE A 1 271 ? -6.032 -4.070 22.973 1.00 58.06 271 ILE A C 1
ATOM 2177 O O . ILE A 1 271 ? -6.972 -4.150 23.748 1.00 58.06 271 ILE A O 1
ATOM 2181 N N . SER A 1 272 ? -4.775 -4.316 23.344 1.00 53.69 272 SER A N 1
ATOM 2182 C CA . SER A 1 272 ? -4.414 -4.760 24.696 1.00 53.69 272 SER A CA 1
ATOM 2183 C C . SER A 1 272 ? -4.470 -3.628 25.731 1.00 53.69 272 SER A C 1
ATOM 2185 O O . SER A 1 272 ? -4.464 -3.901 26.927 1.00 53.69 272 SER A O 1
ATOM 2187 N N . SER A 1 273 ? -4.483 -2.371 25.275 1.00 57.31 273 SER A N 1
ATOM 2188 C CA . SER A 1 273 ? -4.635 -1.172 26.110 1.00 57.31 273 SER A CA 1
ATOM 2189 C C . SER A 1 273 ? -6.086 -0.714 26.311 1.00 57.31 273 SER A C 1
ATOM 2191 O O . SER A 1 273 ? -6.305 0.226 27.074 1.00 57.31 273 SER A O 1
ATOM 2193 N N . LEU A 1 274 ? -7.041 -1.327 25.602 1.00 52.59 274 LEU A N 1
ATOM 2194 C CA . LEU A 1 274 ? -8.485 -1.096 25.730 1.00 52.59 274 LEU A CA 1
ATOM 2195 C C . LEU A 1 274 ? -9.106 -2.110 26.696 1.00 52.59 274 LEU A C 1
ATOM 2197 O O . LEU A 1 274 ? -10.054 -1.710 27.404 1.00 52.59 274 LEU A O 1
#

Mean predicted aligned error: 13.05 Å

Radius of gyration: 40.39 Å; Cα contacts (8 Å, |Δi|>4): 134; chains: 1; bounding box: 105×48×134 Å

Organism: NCBI:txid2994642